Protein AF-A0AAW0GJ00-F1 (afdb_monomer_lite)

Radius of gyration: 22.22 Å; chains: 1; bounding box: 60×53×67 Å

Foldseek 3Di:
DDDDDPVVVVVVVVPDPPDDDPDFDQADFDDKAWDQDPVRDIDIATDGNVQLVQQLVLQQVLADPVDGDAQAAEEEAQAACSFLQVVSSVVNCVVRNHHYDYWPNNDPPPDDVPPPQALVRLCRRVVDPDAAHAEYHGALRHLQRLLVQLLVQLCVVDVVLSVVLLVVLLVCLVVLHFDCPDPSNVVGLLVSLCVRRPSHLPRHAEYEYEDDWHWLVSLSSSCSNNSHFYKYFYDDRNGNHTQFIDRSSPSDRDAQDADDPPDDPVVSCCSRTTDDGHGTTPQKDWDFPPWPPVVVVVPDDTDGDIDIDGD

Sequence (311 aa):
MKFLKWEDIEHQGAQLEQVIPPTPKPQDVFTVTFFSSSDGQLRGNSLTHENITAGVTSTRALLPLSGAISPLDTIVSAHTMSTAFGRAVAYTALFEGTNFATLKSSQFFGASTDASADLADLKSAESYSIPSPTLLFVKPTHLTSLTTSILNEAKRSSFILHSLAWRHKFSAIIDGFLTKQSLWDRLIFDDARAKIMGKGAGTVRGVIVSGGPLESSVLTPARIALSVPLVNAHIHPVVAGPVLASHPLDLQTFPVTPATPGSSATDNFAFAYQAPIGPPSINIEAKLTGVDDTAVENGADPIGALFRTRA

pLDDT: mean 86.67, std 11.05, range [36.25, 96.44]

Secondary structure (DSSP, 8-state):
-----HHHHHHHHHHS----PPPPPTTSEEEEEEEE-TTS-EEEEEEEHHHHHHHHHHHHTTS-GGG---TT-EEEE-S-TTSHHHHHHHHHHHHTT-EEEE-GGG-SSS--TT---SHHHHHGGGGSS-PPP-EEEE-HHHHHHHHHHHHHHHHHH-HHHHHHHHHHHHHHHHTT---S-SHHIIIIIHHHHHHHHGGGTTT--EEEEESS--BHHHHHHHHHHH-S-EEEEEE-TT-SSEEEE--TT-------PPPPTTS-HHHHHHHHHBPP--SBPTTEEEEEES--HHHHHTTPPP--EEEEEE-

Organism: NCBI:txid2478898

Structure (mmCIF, N/CA/C/O backbone):
data_AF-A0AAW0GJ00-F1
#
_entry.id   AF-A0AAW0GJ00-F1
#
loop_
_atom_site.group_PDB
_atom_site.id
_atom_site.type_symbol
_atom_site.label_atom_id
_atom_site.label_alt_id
_atom_site.label_comp_id
_atom_site.label_asym_id
_atom_site.label_entity_id
_atom_site.label_seq_id
_atom_site.pdbx_PDB_ins_code
_atom_site.Cartn_x
_atom_site.Cartn_y
_atom_site.Cartn_z
_atom_site.occupancy
_atom_site.B_iso_or_equiv
_atom_site.auth_seq_id
_atom_site.auth_comp_id
_atom_site.auth_asym_id
_atom_site.auth_atom_id
_atom_site.pdbx_PDB_model_num
ATOM 1 N N . MET A 1 1 ? -36.778 16.464 19.738 1.00 46.16 1 MET A N 1
ATOM 2 C CA . MET A 1 1 ? -35.319 16.276 19.588 1.00 46.16 1 MET A CA 1
ATOM 3 C C . MET A 1 1 ? -34.649 17.230 20.565 1.00 46.16 1 MET A C 1
ATOM 5 O O . MET A 1 1 ? -34.900 18.424 20.469 1.00 46.16 1 MET A O 1
ATOM 9 N N . LYS A 1 2 ? -33.954 16.724 21.589 1.00 64.06 2 LYS A N 1
ATOM 10 C CA . LYS A 1 2 ? -33.350 17.555 22.642 1.00 64.06 2 LYS A CA 1
ATOM 11 C C . LYS A 1 2 ? -31.886 17.771 22.264 1.00 64.06 2 LYS A C 1
ATOM 13 O O . LYS A 1 2 ? -31.143 16.800 22.188 1.00 64.06 2 LYS A O 1
ATOM 18 N N . PHE A 1 3 ? -31.505 19.007 21.959 1.00 70.50 3 PHE A N 1
ATOM 19 C CA . PHE A 1 3 ? -30.110 19.349 21.694 1.00 70.50 3 PHE A CA 1
ATOM 20 C C . PHE A 1 3 ? -29.404 19.523 23.037 1.00 70.50 3 PHE A C 1
ATOM 22 O O . PHE A 1 3 ? -29.809 20.358 23.843 1.00 70.50 3 PHE A O 1
ATOM 29 N N . LEU A 1 4 ? -28.402 18.689 23.292 1.00 85.31 4 LEU A N 1
ATOM 30 C CA . LEU A 1 4 ? -27.535 18.778 24.462 1.00 85.31 4 LEU A CA 1
ATOM 31 C C . LEU A 1 4 ? -26.192 19.332 23.996 1.00 85.31 4 LEU A C 1
ATOM 33 O O . LEU A 1 4 ? -25.688 18.912 22.951 1.00 85.31 4 LEU A O 1
ATOM 37 N N . LYS A 1 5 ? -25.623 20.278 24.744 1.00 87.94 5 LYS A N 1
ATOM 38 C CA . LYS A 1 5 ? -24.248 20.707 24.493 1.00 87.94 5 LYS A CA 1
ATOM 39 C C . LYS A 1 5 ? -23.302 19.615 24.977 1.00 87.94 5 LYS A C 1
ATOM 41 O O . LYS A 1 5 ? -23.539 19.010 26.018 1.00 87.94 5 LYS A O 1
ATOM 46 N N . TRP A 1 6 ? -22.238 19.378 24.217 1.00 87.25 6 TRP A N 1
ATOM 47 C CA . TRP A 1 6 ? -21.245 18.355 24.544 1.00 87.25 6 TRP A CA 1
ATOM 48 C C . TRP A 1 6 ? -20.596 18.597 25.917 1.00 87.25 6 TRP A C 1
ATOM 50 O O . TRP A 1 6 ? -20.472 17.670 26.708 1.00 87.25 6 TRP A O 1
ATOM 60 N N . GLU A 1 7 ? -20.311 19.859 26.240 1.00 91.00 7 GLU A N 1
ATOM 61 C CA . GLU A 1 7 ? -19.759 20.290 27.533 1.00 91.00 7 GLU A CA 1
ATOM 62 C C . GLU A 1 7 ? -20.645 19.881 28.722 1.00 91.00 7 GLU A C 1
ATOM 64 O O . GLU A 1 7 ? -20.143 19.419 29.746 1.00 91.00 7 GLU A O 1
ATOM 69 N N . ASP A 1 8 ? -21.971 19.986 28.577 1.00 87.75 8 ASP A N 1
ATOM 70 C CA . ASP A 1 8 ? -22.915 19.606 29.634 1.00 87.75 8 ASP A CA 1
ATOM 71 C C . ASP A 1 8 ? -22.899 18.087 29.872 1.00 87.75 8 ASP A C 1
ATOM 73 O O . ASP A 1 8 ? -23.068 17.636 31.005 1.00 87.75 8 ASP A O 1
ATOM 77 N N . ILE A 1 9 ? -22.677 17.295 28.815 1.00 86.69 9 ILE A N 1
ATOM 78 C CA . ILE A 1 9 ? -22.564 15.831 28.893 1.00 86.69 9 ILE A CA 1
ATOM 79 C C . ILE A 1 9 ? -21.252 15.440 29.578 1.00 86.69 9 ILE A C 1
ATOM 81 O O . ILE A 1 9 ? -21.269 14.582 30.457 1.00 86.69 9 ILE A O 1
ATOM 85 N N . GLU A 1 10 ? -20.132 16.074 29.220 1.00 88.50 10 GLU A N 1
ATOM 86 C CA . GLU A 1 10 ? -18.833 15.819 29.856 1.00 88.50 10 GLU A CA 1
ATOM 87 C C . GLU A 1 10 ? -18.850 16.191 31.343 1.00 88.50 10 GLU A C 1
ATOM 89 O O . GLU A 1 10 ? -18.417 15.399 32.181 1.00 88.50 10 GLU A O 1
ATOM 94 N N . HIS A 1 11 ? -19.414 17.352 31.690 1.00 87.88 11 HIS A N 1
ATOM 95 C CA . HIS A 1 11 ? -19.522 17.797 33.078 1.00 87.88 11 HIS A CA 1
ATOM 96 C C . HIS A 1 11 ? -20.426 16.876 33.910 1.00 87.88 11 HIS A C 1
ATOM 98 O O . HIS A 1 11 ? -20.094 16.550 35.048 1.00 87.88 11 HIS A O 1
ATOM 104 N N . GLN A 1 12 ? -21.553 16.419 33.353 1.00 85.56 12 GLN A N 1
ATOM 105 C CA . GLN A 1 12 ? -22.409 15.428 34.015 1.00 85.56 12 GLN A CA 1
ATOM 106 C C . GLN A 1 12 ? -21.705 14.074 34.149 1.00 85.56 12 GLN A C 1
ATOM 108 O O . GLN A 1 12 ? -21.760 13.467 35.213 1.00 85.56 12 GLN A O 1
ATOM 113 N N . GLY A 1 13 ? -21.002 13.623 33.109 1.00 83.50 13 GLY A N 1
ATOM 114 C CA . GLY A 1 13 ? -20.240 12.376 33.119 1.00 83.50 13 GLY A CA 1
ATOM 115 C C . GLY A 1 13 ? -19.122 12.362 34.160 1.00 83.50 13 GLY A C 1
ATOM 116 O O . GLY A 1 13 ? -18.918 11.346 34.815 1.00 83.50 13 GLY A O 1
ATOM 117 N N . ALA A 1 14 ? -18.449 13.495 34.373 1.00 83.69 14 ALA A N 1
ATOM 118 C CA . ALA A 1 14 ? -17.401 13.638 35.383 1.00 83.69 14 ALA A CA 1
ATOM 119 C C . ALA A 1 14 ? -17.919 13.542 36.830 1.00 83.69 14 ALA A C 1
ATOM 121 O O . ALA A 1 14 ? -17.148 13.237 37.737 1.00 83.69 14 ALA A O 1
ATOM 122 N N . GLN A 1 15 ? -19.209 13.815 37.052 1.00 85.81 15 GLN A N 1
ATOM 123 C CA . GLN A 1 15 ? -19.854 13.718 38.366 1.00 85.81 15 GLN A CA 1
ATOM 124 C C . GLN A 1 15 ? -20.437 12.329 38.654 1.00 85.81 15 GLN A C 1
ATOM 126 O O . GLN A 1 15 ? -20.790 12.045 39.799 1.00 85.81 15 GLN A O 1
ATOM 131 N N . LEU A 1 16 ? -20.569 11.477 37.636 1.00 84.12 16 LEU A N 1
ATOM 132 C CA . LEU A 1 16 ? -21.044 10.107 37.794 1.00 84.12 16 LEU A CA 1
ATOM 133 C C . LEU A 1 16 ? -19.904 9.199 38.270 1.00 84.12 16 LEU A C 1
ATOM 135 O O . LEU A 1 16 ? -18.735 9.425 37.958 1.00 84.12 16 LEU A O 1
ATOM 139 N N . GLU A 1 17 ? -20.247 8.141 39.008 1.00 81.38 17 GLU A N 1
ATOM 140 C CA . GLU A 1 17 ? -19.283 7.081 39.307 1.00 81.38 17 GLU A CA 1
ATOM 141 C C . GLU A 1 17 ? -18.732 6.501 38.001 1.00 81.38 17 GLU A C 1
ATOM 143 O O . GLU A 1 17 ? -19.484 6.190 37.072 1.00 81.38 17 GLU A O 1
ATOM 148 N N . GLN A 1 18 ? -17.406 6.348 37.932 1.00 76.25 18 GLN A N 1
ATOM 149 C CA . GLN A 1 18 ? -16.759 5.696 36.801 1.00 76.25 18 GLN A CA 1
ATOM 150 C C . GLN A 1 18 ? -17.231 4.245 36.715 1.00 76.25 18 GLN A C 1
ATOM 152 O O . GLN A 1 18 ? -16.762 3.366 37.436 1.00 76.25 18 GLN A O 1
ATOM 157 N N . VAL A 1 19 ? -18.150 3.988 35.789 1.00 78.62 19 VAL A N 1
ATOM 158 C CA . VAL A 1 19 ? -18.512 2.630 35.403 1.00 78.62 19 VAL A C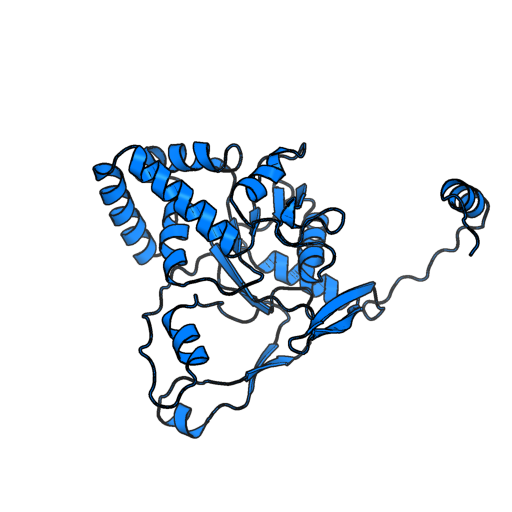A 1
ATOM 159 C C . VAL A 1 19 ? -17.328 2.055 34.638 1.00 78.62 19 VAL A C 1
ATOM 161 O O . VAL A 1 19 ? -17.044 2.483 33.521 1.00 78.62 19 VAL A O 1
ATOM 164 N N . ILE A 1 20 ? -16.625 1.095 35.237 1.00 78.62 20 ILE A N 1
ATOM 165 C CA . ILE A 1 20 ? -15.588 0.334 34.538 1.00 78.62 20 ILE A CA 1
ATOM 166 C C . ILE A 1 20 ? -16.317 -0.578 33.544 1.00 78.62 20 ILE A C 1
ATOM 168 O O . ILE A 1 20 ? -17.034 -1.486 33.980 1.00 78.62 20 ILE A 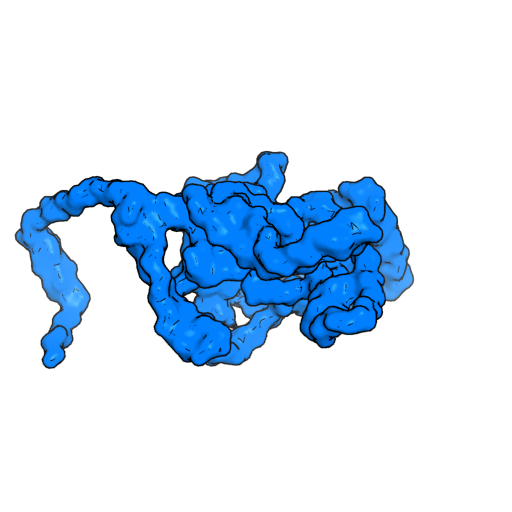O 1
ATOM 172 N N . PRO A 1 21 ? -16.198 -0.349 32.222 1.00 77.56 21 PRO A N 1
ATOM 173 C CA . PRO A 1 21 ? -16.815 -1.242 31.260 1.00 77.56 21 PRO A CA 1
ATOM 174 C C . PRO A 1 21 ? -16.184 -2.636 31.392 1.00 77.56 21 PRO A C 1
ATOM 176 O O . PRO A 1 21 ? -14.989 -2.744 31.691 1.00 77.56 21 PRO A O 1
ATOM 179 N N . PRO A 1 22 ? -16.956 -3.714 31.179 1.00 85.06 22 PRO A N 1
ATOM 180 C CA . PRO A 1 22 ? -16.390 -5.054 31.174 1.00 85.06 22 PRO A CA 1
ATOM 181 C C . PRO A 1 22 ? -15.299 -5.150 30.104 1.00 85.06 22 PRO A C 1
ATOM 183 O O . PRO A 1 22 ? -15.420 -4.561 29.028 1.00 85.06 22 PRO A O 1
ATOM 186 N N . THR A 1 23 ? -14.238 -5.906 30.393 1.00 87.31 23 THR A N 1
ATOM 187 C CA . THR A 1 23 ? -13.179 -6.165 29.414 1.00 87.31 23 THR A CA 1
ATOM 188 C C . THR A 1 23 ? -13.798 -6.776 28.152 1.00 87.31 23 THR A C 1
ATOM 190 O O . THR A 1 23 ? -14.450 -7.820 28.260 1.00 87.31 23 THR A O 1
ATOM 193 N N . PRO A 1 24 ? -13.612 -6.158 26.971 1.00 90.12 24 PRO A N 1
ATOM 194 C CA . PRO A 1 24 ? -14.208 -6.655 25.740 1.00 90.12 24 PRO A CA 1
ATOM 195 C C . PRO A 1 24 ? -13.617 -8.017 25.372 1.00 90.12 24 PRO A C 1
ATOM 197 O O . PRO A 1 24 ? -12.410 -8.246 25.494 1.00 90.12 24 PRO A O 1
ATOM 200 N N . LYS A 1 25 ? -14.468 -8.931 24.907 1.00 94.75 25 LYS A N 1
ATOM 201 C CA . LYS A 1 25 ? -14.050 -10.229 24.371 1.00 94.75 25 LYS A CA 1
ATOM 202 C C . LYS A 1 25 ? -13.658 -10.081 22.896 1.00 94.75 25 LYS A C 1
ATOM 204 O O . LYS A 1 25 ? -14.217 -9.239 22.197 1.00 94.75 25 LYS A O 1
ATOM 209 N N . PRO A 1 26 ? -12.766 -10.940 22.365 1.00 93.44 26 PRO A N 1
ATOM 210 C CA . PRO A 1 26 ? -12.376 -10.893 20.951 1.00 93.44 26 PRO A CA 1
ATOM 211 C C . PRO A 1 26 ? -13.552 -10.967 19.962 1.00 93.44 26 PRO A C 1
ATOM 213 O O . PRO A 1 26 ? -13.499 -10.348 18.902 1.00 93.44 26 PRO A O 1
ATOM 216 N N . GLN A 1 27 ? -14.617 -11.682 20.334 1.00 95.56 27 GLN A N 1
ATOM 217 C CA . GLN A 1 27 ? -15.820 -11.891 19.522 1.00 95.56 27 GLN A CA 1
ATOM 218 C C . GLN A 1 27 ? -16.847 -10.757 19.645 1.00 95.56 27 GLN A C 1
ATOM 220 O O . GLN A 1 27 ? -17.829 -10.740 18.903 1.00 95.56 27 GLN A O 1
ATOM 225 N N . ASP A 1 28 ? -16.643 -9.809 20.563 1.00 94.81 28 ASP A N 1
ATOM 226 C CA . ASP A 1 28 ? -17.549 -8.677 20.700 1.00 94.81 28 ASP A CA 1
ATOM 227 C C . ASP A 1 28 ? -17.413 -7.765 19.477 1.00 94.81 28 ASP A C 1
ATOM 229 O O . ASP A 1 28 ? -16.322 -7.568 18.923 1.00 94.81 28 ASP A O 1
ATOM 233 N N . VAL A 1 29 ? -18.542 -7.214 19.030 1.00 94.94 29 VAL A N 1
ATOM 234 C CA . VAL A 1 29 ? -18.572 -6.285 17.900 1.00 94.94 29 VAL A CA 1
ATOM 235 C C . VAL A 1 29 ? -17.842 -5.008 18.296 1.00 94.94 29 VAL A C 1
ATOM 237 O O . VAL A 1 29 ? -18.275 -4.284 19.188 1.00 94.94 29 VAL A O 1
ATOM 240 N N . PHE A 1 30 ? -16.757 -4.713 17.586 1.00 93.06 30 PHE A N 1
ATOM 241 C CA . PHE A 1 30 ? -15.956 -3.516 17.802 1.00 93.06 30 PHE A CA 1
ATOM 242 C C . PHE A 1 30 ? -16.453 -2.342 16.956 1.00 93.06 30 PHE A C 1
ATOM 244 O O . PHE A 1 30 ? -16.493 -1.200 17.407 1.00 93.06 30 PHE A O 1
ATOM 251 N N . THR A 1 31 ? -16.804 -2.594 15.694 1.00 92.06 31 THR A N 1
ATOM 252 C CA . THR A 1 31 ? -17.157 -1.525 14.754 1.00 92.06 31 THR A CA 1
ATOM 253 C C . THR A 1 31 ? -18.081 -2.021 13.651 1.00 92.06 31 THR A C 1
ATOM 255 O O . THR A 1 31 ? -18.109 -3.207 13.332 1.00 92.06 31 THR A O 1
ATOM 258 N N . VAL A 1 32 ? -18.809 -1.099 13.025 1.00 92.25 32 VAL A N 1
ATOM 259 C CA . VAL A 1 32 ? -19.645 -1.375 11.854 1.00 92.25 32 VAL A CA 1
ATOM 260 C C . VAL A 1 32 ? -19.121 -0.564 10.672 1.00 92.25 32 VAL A C 1
ATOM 262 O O . VAL A 1 32 ? -18.778 0.611 10.809 1.00 92.25 32 VAL A O 1
ATOM 265 N N . THR A 1 33 ? -19.018 -1.191 9.503 1.00 89.44 33 THR A N 1
ATOM 266 C CA . THR A 1 33 ? -18.784 -0.505 8.227 1.00 89.44 33 THR A CA 1
ATOM 267 C C . THR A 1 33 ? -20.034 -0.526 7.378 1.00 89.44 33 THR A C 1
ATOM 269 O O . THR A 1 33 ? -20.762 -1.513 7.365 1.00 89.44 33 THR A O 1
ATOM 272 N N . PHE A 1 34 ? -20.243 0.542 6.615 1.00 89.69 34 PHE A N 1
ATOM 273 C CA . PHE A 1 34 ? -21.269 0.592 5.584 1.00 89.69 34 PHE A CA 1
ATOM 274 C C . PHE A 1 34 ? -20.603 0.680 4.217 1.00 89.69 34 PHE A C 1
ATOM 276 O O . PHE A 1 34 ? -19.627 1.413 4.046 1.00 89.69 34 PHE A O 1
ATOM 283 N N . PHE A 1 35 ? -21.111 -0.078 3.251 1.00 87.00 35 PHE A N 1
ATOM 284 C CA . PHE A 1 35 ? -20.615 -0.063 1.880 1.00 87.00 35 PHE A CA 1
ATOM 285 C C . PHE A 1 35 ? -21.753 -0.290 0.887 1.00 87.00 35 PHE A C 1
ATOM 287 O O . PHE A 1 35 ? -22.735 -0.967 1.193 1.00 87.00 35 PHE A O 1
ATOM 294 N N . SER A 1 36 ? -21.616 0.287 -0.305 1.00 85.81 36 SER A N 1
ATOM 295 C CA . SER A 1 36 ? -22.542 0.030 -1.406 1.00 85.81 36 SER A CA 1
ATOM 296 C C . SER A 1 36 ? -22.183 -1.295 -2.072 1.00 85.81 36 SER A C 1
ATOM 298 O O . SER A 1 36 ? -21.019 -1.531 -2.404 1.00 85.81 36 SER A O 1
ATOM 300 N N . SER A 1 37 ? -23.165 -2.179 -2.223 1.00 81.31 37 SER A N 1
ATOM 301 C CA . SER A 1 37 ? -23.014 -3.419 -2.986 1.00 81.31 37 SER A CA 1
ATOM 302 C C . SER A 1 37 ? -23.161 -3.156 -4.493 1.00 81.31 37 SER A C 1
ATOM 304 O O . SER A 1 37 ? -23.624 -2.089 -4.893 1.00 81.31 37 SER A O 1
ATOM 306 N N . SER A 1 38 ? -22.812 -4.136 -5.334 1.00 77.25 38 SER A N 1
ATOM 307 C CA . SER A 1 38 ? -23.025 -4.086 -6.795 1.00 77.25 38 SER A CA 1
ATOM 308 C C . SER A 1 38 ? -24.473 -3.770 -7.172 1.00 77.25 38 SER A C 1
ATOM 310 O O . SER A 1 38 ? -24.729 -3.142 -8.192 1.00 77.25 38 SER A O 1
ATOM 312 N N . ASP A 1 39 ? -25.406 -4.151 -6.301 1.00 83.31 39 ASP A N 1
ATOM 313 C CA . ASP A 1 39 ? -26.847 -3.976 -6.484 1.00 83.31 39 ASP A CA 1
ATOM 314 C C . ASP A 1 39 ? -27.327 -2.566 -6.073 1.00 83.31 39 ASP A C 1
ATOM 316 O O . ASP A 1 39 ? -28.525 -2.308 -5.998 1.00 83.31 39 ASP A O 1
ATOM 320 N N . GLY A 1 40 ? -26.407 -1.662 -5.708 1.00 82.69 40 GLY A N 1
ATOM 321 C CA . GLY A 1 40 ? -26.699 -0.303 -5.234 1.00 82.69 40 GLY A CA 1
ATOM 322 C C . GLY A 1 40 ? -27.254 -0.223 -3.807 1.00 82.69 40 GLY A C 1
ATOM 323 O O . GLY A 1 40 ? -27.451 0.869 -3.277 1.00 82.69 40 GLY A O 1
ATOM 324 N N . GLN A 1 41 ? -27.493 -1.364 -3.156 1.00 87.88 41 GLN A N 1
ATOM 325 C CA . GLN A 1 41 ? -27.955 -1.410 -1.771 1.00 87.88 41 GLN A CA 1
ATOM 326 C C . GLN A 1 41 ? -26.815 -1.132 -0.787 1.00 87.88 41 GLN A C 1
ATOM 328 O O . GLN A 1 41 ? -25.735 -1.725 -0.879 1.00 87.88 41 GLN A O 1
ATOM 333 N N . LEU A 1 42 ? -27.089 -0.281 0.205 1.00 88.38 42 LEU A N 1
ATOM 334 C CA . LEU A 1 42 ? -26.186 -0.040 1.324 1.00 88.38 42 LEU A CA 1
ATOM 335 C C . LEU A 1 42 ? -26.245 -1.228 2.290 1.00 88.38 42 LEU A C 1
ATOM 337 O O . LEU A 1 42 ? -27.287 -1.505 2.883 1.00 88.38 42 LEU A O 1
ATOM 341 N N . ARG A 1 43 ? -25.123 -1.925 2.462 1.00 89.81 43 ARG A N 1
ATOM 342 C CA . ARG A 1 43 ? -24.989 -3.040 3.405 1.00 89.81 43 ARG A CA 1
ATOM 343 C C . ARG A 1 43 ? -24.103 -2.630 4.574 1.00 89.81 43 ARG A C 1
ATOM 345 O O . ARG A 1 43 ? -23.102 -1.939 4.392 1.00 89.81 43 ARG A O 1
ATOM 352 N N . GLY A 1 44 ? -24.493 -3.057 5.771 1.00 89.56 44 GLY A N 1
ATOM 353 C CA . GLY A 1 44 ? -23.709 -2.917 6.994 1.00 89.56 44 GLY A CA 1
ATOM 354 C C . GLY A 1 44 ? -22.984 -4.220 7.320 1.00 89.56 44 GLY A C 1
ATOM 355 O O . GLY A 1 44 ? -23.570 -5.292 7.196 1.00 89.56 44 GLY A O 1
ATOM 356 N N . ASN A 1 45 ? -21.726 -4.139 7.743 1.00 90.62 45 ASN A N 1
ATOM 357 C CA . ASN A 1 45 ? -20.958 -5.283 8.221 1.00 90.62 45 ASN A CA 1
ATOM 358 C C . ASN A 1 45 ? -20.395 -4.992 9.612 1.00 90.62 45 ASN A C 1
ATOM 360 O O . ASN A 1 45 ? -19.654 -4.027 9.801 1.00 90.62 45 ASN A O 1
ATOM 364 N N . SER A 1 46 ? -20.751 -5.834 10.578 1.00 94.12 46 SER A N 1
ATOM 365 C CA . SER A 1 46 ? -20.198 -5.806 11.929 1.00 94.12 46 SER A CA 1
ATOM 366 C C . SER A 1 46 ? -18.856 -6.532 11.956 1.00 94.12 46 SER A C 1
ATOM 368 O O . SER A 1 46 ? -18.759 -7.689 11.544 1.00 94.12 46 SER A O 1
ATOM 370 N N . LEU A 1 47 ? -17.834 -5.856 12.466 1.00 94.06 47 LEU A N 1
ATOM 371 C CA . LEU A 1 47 ? -16.487 -6.380 12.641 1.00 94.06 47 LEU A CA 1
ATOM 372 C C . LEU A 1 47 ? -16.192 -6.501 14.131 1.00 94.06 47 LEU A C 1
ATOM 374 O O . LEU A 1 47 ? -16.382 -5.548 14.892 1.00 94.06 47 LEU A O 1
ATOM 378 N N . THR A 1 48 ? -15.722 -7.675 14.527 1.00 95.69 48 THR A N 1
ATOM 379 C CA . THR A 1 48 ? -15.318 -7.979 15.899 1.00 95.69 48 THR A CA 1
ATOM 380 C C . THR A 1 48 ? -13.899 -7.478 16.186 1.00 95.69 48 THR A C 1
ATOM 382 O O . THR A 1 48 ? -13.164 -7.086 15.268 1.00 95.69 48 THR A O 1
ATOM 385 N N . HIS A 1 49 ? -13.489 -7.491 17.457 1.00 94.75 49 HIS A N 1
ATOM 386 C CA . HIS A 1 49 ? -12.110 -7.171 17.846 1.00 94.75 49 HIS A CA 1
ATOM 387 C C . HIS A 1 49 ? -11.089 -8.088 17.156 1.00 94.75 49 HIS A C 1
ATOM 389 O O . HIS A 1 49 ? -10.075 -7.605 16.643 1.00 94.75 49 HIS A O 1
ATOM 395 N N . GLU A 1 50 ? -11.362 -9.393 17.087 1.00 94.88 50 GLU A N 1
ATOM 396 C CA . GLU A 1 50 ? -10.513 -10.357 16.373 1.00 94.88 50 GLU A CA 1
ATOM 397 C C . GLU A 1 50 ? -10.407 -10.036 14.872 1.00 94.88 50 GLU A C 1
ATOM 399 O O . GLU A 1 50 ? -9.303 -10.064 14.332 1.00 94.88 50 GLU A O 1
ATOM 404 N N . ASN A 1 51 ? -11.497 -9.633 14.199 1.00 93.75 51 ASN A N 1
ATOM 405 C CA . ASN A 1 51 ? -11.457 -9.321 12.765 1.00 93.75 51 ASN A CA 1
ATOM 406 C C . ASN A 1 51 ? -10.551 -8.121 12.473 1.00 93.75 51 ASN A C 1
ATOM 408 O O . ASN A 1 51 ? -9.765 -8.145 11.526 1.00 93.75 51 ASN A O 1
ATOM 412 N N . ILE A 1 52 ? -10.656 -7.064 13.279 1.00 94.69 52 ILE A N 1
ATOM 413 C CA . ILE A 1 52 ? -9.817 -5.874 13.122 1.00 94.69 52 ILE A CA 1
ATOM 414 C C . ILE A 1 52 ? -8.360 -6.188 13.460 1.00 94.69 52 ILE A C 1
ATOM 416 O O . ILE A 1 52 ? -7.467 -5.771 12.727 1.00 94.69 52 ILE A O 1
ATOM 420 N N . THR A 1 53 ? -8.117 -6.973 14.510 1.00 94.94 53 THR A N 1
ATOM 421 C CA . THR A 1 53 ? -6.763 -7.382 14.907 1.00 94.94 53 THR A CA 1
ATOM 422 C C . THR A 1 53 ? -6.105 -8.237 13.819 1.00 94.94 53 THR A C 1
ATOM 424 O O . THR A 1 53 ? -4.949 -8.004 13.471 1.00 94.94 53 THR A O 1
ATOM 427 N N . ALA A 1 54 ? -6.850 -9.156 13.196 1.00 94.62 54 ALA A N 1
ATOM 428 C CA . ALA A 1 54 ? -6.398 -9.910 12.026 1.00 94.62 54 ALA A CA 1
ATOM 429 C C . ALA A 1 54 ? -6.116 -8.997 10.814 1.00 94.62 54 ALA A C 1
ATOM 431 O O . ALA A 1 54 ? -5.158 -9.212 10.070 1.00 94.62 54 ALA A O 1
ATOM 432 N N . GLY A 1 55 ? -6.905 -7.934 10.627 1.00 94.62 55 GLY A N 1
ATOM 433 C CA . GLY A 1 55 ? -6.643 -6.892 9.627 1.00 94.62 55 GLY A CA 1
ATOM 434 C C . GLY A 1 55 ? -5.335 -6.130 9.872 1.00 94.62 55 GLY A C 1
ATOM 435 O O . GLY A 1 55 ? -4.582 -5.853 8.938 1.00 94.62 55 GLY A O 1
ATOM 436 N N . VAL A 1 56 ? -5.033 -5.828 11.135 1.00 95.06 56 VAL A N 1
ATOM 437 C CA . VAL A 1 56 ? -3.794 -5.150 11.540 1.00 95.06 56 VAL A CA 1
ATOM 438 C C . VAL A 1 56 ? -2.572 -6.028 11.281 1.00 95.06 56 VAL A C 1
ATOM 440 O O . VAL A 1 56 ? -1.589 -5.558 10.702 1.00 95.06 56 VAL A O 1
ATOM 443 N N . THR A 1 57 ? -2.634 -7.306 11.666 1.00 94.25 57 THR A N 1
ATOM 444 C CA . THR A 1 57 ? -1.524 -8.245 11.458 1.00 94.25 57 THR A CA 1
ATOM 445 C C . THR A 1 57 ? -1.291 -8.521 9.975 1.00 94.25 57 THR A C 1
ATOM 447 O O . THR A 1 57 ? -0.144 -8.499 9.532 1.00 94.25 57 THR A O 1
ATOM 450 N N . SER A 1 58 ? -2.353 -8.699 9.183 1.00 93.94 58 SER A N 1
ATOM 451 C CA . SER A 1 58 ? -2.244 -8.889 7.725 1.00 93.94 58 SER A CA 1
ATOM 452 C C . SER A 1 58 ? -1.677 -7.668 7.006 1.00 93.94 58 SER A C 1
ATOM 454 O O . SER A 1 58 ? -0.814 -7.814 6.145 1.00 93.94 58 SER A O 1
ATOM 456 N N . THR A 1 59 ? -2.072 -6.458 7.407 1.00 94.12 59 THR A N 1
ATOM 457 C CA . THR A 1 59 ? -1.503 -5.217 6.859 1.00 94.12 59 THR A CA 1
ATOM 458 C C . THR A 1 59 ? -0.017 -5.076 7.201 1.00 94.12 59 THR A C 1
ATOM 460 O O . THR A 1 59 ? 0.780 -4.695 6.345 1.00 94.12 59 THR A O 1
ATOM 463 N N . ARG A 1 60 ? 0.383 -5.442 8.425 1.00 93.12 60 ARG A N 1
ATOM 464 C CA . ARG A 1 60 ? 1.792 -5.476 8.847 1.00 93.12 60 ARG A CA 1
ATOM 465 C C . ARG A 1 60 ? 2.627 -6.441 7.996 1.00 93.12 60 ARG A C 1
ATOM 467 O O . ARG A 1 60 ? 3.771 -6.136 7.671 1.00 93.12 60 ARG A O 1
ATOM 474 N N . ALA A 1 61 ? 2.051 -7.580 7.617 1.00 92.50 61 ALA A N 1
ATOM 475 C CA . ALA A 1 61 ? 2.719 -8.621 6.836 1.00 92.50 61 ALA A CA 1
ATOM 476 C C . ALA A 1 61 ? 2.903 -8.283 5.342 1.00 92.50 61 ALA A C 1
ATOM 478 O O . ALA A 1 61 ? 3.531 -9.056 4.624 1.00 92.50 61 ALA A O 1
ATOM 479 N N . LEU A 1 62 ? 2.387 -7.144 4.860 1.00 92.75 62 LEU A N 1
ATOM 480 C CA . LEU A 1 62 ? 2.566 -6.713 3.466 1.00 92.75 62 LEU A CA 1
ATOM 481 C C . LEU A 1 62 ? 4.014 -6.328 3.129 1.00 92.75 62 LEU A C 1
ATOM 483 O O . LEU A 1 62 ? 4.395 -6.325 1.960 1.00 92.75 62 LEU A O 1
ATOM 487 N N . LEU A 1 63 ? 4.821 -5.984 4.133 1.00 88.69 63 LEU A N 1
ATOM 488 C CA . LEU A 1 63 ? 6.233 -5.649 3.962 1.00 88.69 63 LEU A CA 1
ATOM 489 C C . LEU A 1 63 ? 7.126 -6.818 4.392 1.00 88.69 63 LEU A C 1
ATOM 491 O O . LEU A 1 63 ? 6.766 -7.571 5.299 1.00 88.69 63 LEU A O 1
ATOM 495 N N . PRO A 1 64 ? 8.307 -6.981 3.766 1.00 83.44 64 PRO A N 1
ATOM 496 C CA . PRO A 1 64 ? 9.198 -8.081 4.103 1.00 83.44 64 PRO A CA 1
ATOM 497 C C . PRO A 1 64 ? 9.770 -7.883 5.510 1.00 83.44 64 PRO A C 1
ATOM 499 O O . PRO A 1 64 ? 9.976 -6.753 5.945 1.00 83.44 64 PRO A O 1
ATOM 502 N N . LEU A 1 65 ? 10.121 -8.973 6.199 1.00 78.75 65 LEU A N 1
ATOM 503 C CA . LEU A 1 65 ? 10.691 -8.912 7.555 1.00 78.75 65 LEU A CA 1
ATOM 504 C C . LEU A 1 65 ? 11.972 -8.062 7.633 1.00 78.75 65 LEU A C 1
ATOM 506 O O . LEU A 1 65 ? 12.194 -7.369 8.621 1.00 78.75 65 LEU A O 1
ATOM 510 N N . SER A 1 66 ? 12.788 -8.065 6.574 1.00 80.81 66 SER A N 1
ATOM 511 C CA . SER A 1 66 ? 13.994 -7.229 6.460 1.00 80.81 66 SER A CA 1
ATOM 512 C C . SER A 1 66 ? 13.698 -5.726 6.375 1.00 80.81 66 SER A C 1
ATOM 514 O O . SER A 1 66 ? 14.575 -4.907 6.637 1.00 80.81 66 SER A O 1
ATOM 516 N N . GLY A 1 67 ? 12.468 -5.362 6.014 1.00 83.06 67 GLY A N 1
ATOM 517 C CA . GLY A 1 67 ? 11.970 -3.996 5.890 1.00 83.06 67 GLY A CA 1
ATOM 518 C C . GLY A 1 67 ? 10.658 -3.799 6.641 1.00 83.06 67 GLY A C 1
ATOM 519 O O . GLY A 1 67 ? 9.795 -3.075 6.149 1.00 83.06 67 GLY A O 1
ATOM 520 N N . ALA A 1 68 ? 10.502 -4.455 7.797 1.00 89.81 68 ALA A N 1
ATOM 521 C CA . ALA A 1 68 ? 9.291 -4.375 8.604 1.00 89.81 68 ALA A CA 1
ATOM 522 C C . ALA A 1 68 ? 8.976 -2.926 9.005 1.00 89.81 68 ALA A C 1
ATOM 524 O O . ALA A 1 68 ? 9.879 -2.084 9.109 1.00 89.81 68 ALA A O 1
ATOM 525 N N . ILE A 1 69 ? 7.689 -2.654 9.227 1.00 93.38 69 ILE A N 1
ATOM 526 C CA . ILE A 1 69 ? 7.212 -1.369 9.746 1.00 93.38 69 ILE A CA 1
ATOM 527 C C . ILE A 1 69 ? 7.888 -1.109 11.096 1.00 93.38 69 ILE A C 1
ATOM 529 O O . ILE A 1 69 ? 8.018 -2.023 11.908 1.00 93.38 69 ILE A O 1
ATOM 533 N N . SER A 1 70 ? 8.355 0.117 11.314 1.00 92.94 70 SER A N 1
ATOM 534 C CA . SER A 1 70 ? 8.993 0.527 12.564 1.00 92.94 70 SER A CA 1
ATOM 535 C C . SER A 1 70 ? 8.483 1.893 13.026 1.00 92.94 70 SER A C 1
ATOM 537 O O . SER A 1 70 ? 8.008 2.670 12.198 1.00 92.94 70 SER A O 1
ATOM 539 N N . PRO A 1 71 ? 8.658 2.254 14.311 1.00 94.56 71 PRO A N 1
ATOM 540 C CA . PRO A 1 71 ? 8.262 3.565 14.836 1.00 94.56 71 PRO A CA 1
ATOM 541 C C . PRO A 1 71 ? 8.875 4.773 14.104 1.00 94.56 71 PRO A C 1
ATOM 543 O O . PRO A 1 71 ? 8.382 5.892 14.218 1.00 94.56 71 PRO A O 1
ATOM 546 N N . LEU A 1 72 ? 9.963 4.569 13.350 1.00 93.88 72 LEU A N 1
ATOM 547 C CA . LEU A 1 72 ? 10.605 5.615 12.545 1.00 93.88 72 LEU A CA 1
ATOM 548 C C . LEU A 1 72 ? 9.861 5.898 11.231 1.00 93.88 72 LEU A C 1
ATOM 550 O O . LEU A 1 72 ? 10.182 6.863 10.537 1.00 93.88 72 LEU A O 1
ATOM 554 N N . ASP A 1 73 ? 8.895 5.057 10.866 1.00 95.94 73 ASP A N 1
ATOM 555 C CA . ASP A 1 73 ? 8.122 5.228 9.650 1.00 95.94 73 ASP A CA 1
ATOM 556 C C . ASP A 1 73 ? 7.058 6.319 9.769 1.00 95.94 73 ASP A C 1
ATOM 558 O O . ASP A 1 73 ? 6.547 6.665 10.839 1.00 95.94 73 ASP A O 1
ATOM 562 N N . THR A 1 74 ? 6.695 6.836 8.599 1.00 96.19 74 THR A N 1
ATOM 563 C CA . THR A 1 74 ? 5.508 7.660 8.406 1.00 96.19 74 THR A CA 1
ATOM 564 C C . THR A 1 74 ? 4.646 7.027 7.325 1.00 96.19 74 THR A C 1
ATOM 566 O O . THR A 1 74 ? 5.036 6.975 6.154 1.00 96.19 74 THR A O 1
ATOM 569 N N . ILE A 1 75 ? 3.476 6.542 7.730 1.00 96.38 75 ILE A N 1
ATOM 570 C CA . ILE A 1 75 ? 2.476 5.921 6.870 1.00 96.38 75 ILE A CA 1
ATOM 571 C C . ILE A 1 75 ? 1.526 7.002 6.359 1.00 96.38 75 ILE A C 1
ATOM 573 O O . ILE A 1 75 ? 0.856 7.683 7.137 1.00 96.38 75 ILE A O 1
ATOM 577 N N . VAL A 1 76 ? 1.429 7.126 5.038 1.00 95.56 76 VAL A N 1
ATOM 578 C CA . VAL A 1 76 ? 0.458 8.005 4.378 1.00 95.56 76 VAL A CA 1
ATOM 579 C C . VAL A 1 76 ? -0.559 7.158 3.628 1.00 95.56 76 VAL A C 1
ATOM 581 O O . VAL A 1 76 ? -0.185 6.348 2.781 1.00 95.56 76 VAL A O 1
ATOM 584 N N . SER A 1 77 ? -1.845 7.347 3.930 1.00 94.88 77 SER A N 1
ATOM 585 C CA . SER A 1 77 ? -2.932 6.526 3.390 1.00 94.88 77 SER A CA 1
ATOM 586 C C . SER A 1 77 ? -3.971 7.327 2.605 1.00 94.88 77 SER A C 1
ATOM 588 O O . SER A 1 77 ? -4.526 8.315 3.082 1.00 94.88 77 SER A O 1
ATOM 590 N N . ALA A 1 78 ? -4.291 6.846 1.405 1.00 93.31 78 ALA A N 1
ATOM 591 C CA . ALA A 1 78 ? -5.402 7.295 0.567 1.00 93.31 78 ALA A CA 1
ATOM 592 C C . ALA A 1 78 ? -6.742 6.618 0.923 1.00 93.31 78 ALA A C 1
ATOM 594 O O . ALA A 1 78 ? -7.751 6.837 0.246 1.00 93.31 78 ALA A O 1
ATOM 595 N N . HIS A 1 79 ? -6.760 5.745 1.935 1.00 92.00 79 HIS A N 1
ATOM 596 C CA . HIS A 1 79 ? -7.942 4.981 2.327 1.00 92.00 79 HIS A CA 1
ATOM 597 C C . HIS A 1 79 ? -8.656 5.638 3.503 1.00 92.00 79 HIS A C 1
ATOM 599 O O . HIS A 1 79 ? -8.071 5.862 4.560 1.00 92.00 79 HIS A O 1
ATOM 605 N N . THR A 1 80 ? -9.952 5.893 3.336 1.00 90.56 80 THR A N 1
ATOM 606 C CA . THR A 1 80 ? -10.783 6.496 4.379 1.00 90.56 80 THR A CA 1
ATOM 607 C C . THR A 1 80 ? -10.948 5.556 5.568 1.00 90.56 80 THR A C 1
ATOM 609 O O . THR A 1 80 ? -11.293 4.382 5.405 1.00 90.56 80 THR A O 1
ATOM 612 N N . MET A 1 81 ? -10.816 6.098 6.781 1.00 90.12 81 MET A N 1
ATOM 613 C CA . MET A 1 81 ? -11.040 5.375 8.043 1.00 90.12 81 MET A CA 1
ATOM 614 C C . MET A 1 81 ? -12.511 4.973 8.281 1.00 90.12 81 MET A C 1
ATOM 616 O O . MET A 1 81 ? -12.825 4.289 9.251 1.00 90.12 81 MET A O 1
ATOM 620 N N . SER A 1 82 ? -13.436 5.347 7.395 1.00 88.50 82 SER A N 1
ATOM 621 C CA . SER A 1 82 ? -14.805 4.815 7.373 1.00 88.50 82 SER A CA 1
ATOM 622 C C . SER A 1 82 ? -14.847 3.371 6.861 1.00 88.50 82 SER A C 1
ATOM 624 O O . SER A 1 82 ? -15.728 2.603 7.251 1.00 88.50 82 SER A O 1
ATOM 626 N N . THR A 1 83 ? -13.863 2.973 6.053 1.00 90.25 83 THR A N 1
ATOM 627 C CA . THR A 1 83 ? -13.721 1.612 5.525 1.00 90.25 83 THR A CA 1
ATOM 628 C C . THR A 1 83 ? -12.973 0.707 6.503 1.00 90.25 83 THR A C 1
ATOM 630 O O . THR A 1 83 ? -12.170 1.175 7.311 1.00 90.25 83 THR A O 1
ATOM 633 N N . ALA A 1 84 ? -13.211 -0.604 6.413 1.00 92.31 84 ALA A N 1
ATOM 634 C CA . ALA A 1 84 ? -12.555 -1.591 7.270 1.00 92.31 84 ALA A CA 1
ATOM 635 C C . ALA A 1 84 ? -11.031 -1.581 7.061 1.00 92.31 84 ALA A C 1
ATOM 637 O O . ALA A 1 84 ? -10.273 -1.501 8.024 1.00 92.31 84 ALA A O 1
ATOM 638 N N . PHE A 1 85 ? -10.606 -1.551 5.795 1.00 93.38 85 PHE A N 1
ATOM 639 C CA . PHE A 1 85 ? -9.198 -1.500 5.412 1.00 93.38 85 PHE A CA 1
ATOM 640 C C . PHE A 1 85 ? -8.505 -0.201 5.828 1.00 93.38 85 PHE A C 1
ATOM 642 O O . PHE A 1 85 ? -7.421 -0.243 6.400 1.00 93.38 85 PHE A O 1
ATOM 649 N N . GLY A 1 86 ? -9.142 0.960 5.634 1.00 93.62 86 GLY A N 1
ATOM 650 C CA . GLY A 1 86 ? -8.572 2.232 6.090 1.00 93.62 86 GLY A CA 1
ATOM 651 C C . GLY A 1 86 ? -8.332 2.264 7.603 1.00 93.62 86 GLY A C 1
ATOM 652 O O . GLY A 1 86 ? -7.324 2.809 8.050 1.00 93.62 86 GLY A O 1
ATOM 653 N N . ARG A 1 87 ? -9.205 1.621 8.394 1.00 93.75 87 ARG A N 1
ATOM 654 C CA . ARG A 1 87 ? -8.974 1.435 9.835 1.00 93.75 87 ARG A CA 1
ATOM 655 C C . ARG A 1 87 ? -7.863 0.450 10.135 1.00 93.75 87 ARG A C 1
ATOM 657 O O . ARG A 1 87 ? -7.056 0.747 11.003 1.00 93.75 87 ARG A O 1
ATOM 664 N N . ALA A 1 88 ? -7.794 -0.678 9.430 1.00 95.06 88 ALA A N 1
ATOM 665 C CA . ALA A 1 88 ? -6.705 -1.632 9.612 1.00 95.06 88 ALA A CA 1
ATOM 666 C C . ALA A 1 88 ? -5.339 -0.960 9.401 1.00 95.06 88 ALA A C 1
ATOM 668 O O . ALA A 1 88 ? -4.484 -1.083 10.265 1.00 95.06 88 ALA A O 1
ATOM 669 N N . VAL A 1 89 ? -5.176 -0.147 8.349 1.00 95.88 89 VAL A N 1
ATOM 670 C CA . VAL A 1 89 ? -3.940 0.625 8.110 1.00 95.88 89 VAL A CA 1
ATOM 671 C C . VAL A 1 89 ? -3.650 1.608 9.251 1.00 95.88 89 VAL A C 1
ATOM 673 O O . VAL A 1 89 ? -2.527 1.649 9.752 1.00 95.88 89 VAL A O 1
ATOM 676 N N . ALA A 1 90 ? -4.649 2.375 9.699 1.00 95.81 90 ALA A N 1
ATOM 677 C CA . ALA A 1 90 ? -4.478 3.326 10.801 1.00 95.81 90 ALA A CA 1
ATOM 678 C C . ALA A 1 90 ? -4.125 2.630 12.130 1.00 95.81 90 ALA A C 1
ATOM 680 O O . ALA A 1 90 ? -3.287 3.107 12.891 1.00 95.81 90 ALA A O 1
ATOM 681 N N . TYR A 1 91 ? -4.734 1.479 12.408 1.00 96.25 91 TYR A N 1
ATOM 682 C CA . TYR A 1 91 ? -4.457 0.701 13.612 1.00 96.25 91 TYR A CA 1
ATOM 683 C C . TYR A 1 91 ? -3.134 -0.057 13.532 1.00 96.25 91 TYR A C 1
ATOM 685 O O . TYR A 1 91 ? -2.484 -0.206 14.560 1.00 96.25 91 TYR A O 1
ATOM 693 N N . THR A 1 92 ? -2.677 -0.462 12.345 1.00 96.31 92 THR A N 1
ATOM 694 C CA . THR A 1 92 ? -1.298 -0.929 12.148 1.00 96.31 92 THR A CA 1
ATOM 695 C C . THR A 1 92 ? -0.309 0.182 12.461 1.00 96.31 92 THR A C 1
ATOM 697 O O . THR A 1 92 ? 0.662 -0.059 13.171 1.00 96.31 92 THR A O 1
ATOM 700 N N . ALA A 1 93 ? -0.582 1.407 12.005 1.00 95.81 93 ALA A N 1
ATOM 701 C CA . ALA A 1 93 ? 0.265 2.552 12.309 1.00 95.81 93 ALA A CA 1
ATOM 702 C C . ALA A 1 93 ? 0.355 2.816 13.822 1.00 95.81 93 ALA A C 1
ATOM 704 O O . ALA A 1 93 ? 1.447 3.058 14.332 1.00 95.81 93 ALA A O 1
ATOM 705 N N . LEU A 1 94 ? -0.777 2.707 14.528 1.00 95.81 94 LEU A N 1
ATOM 706 C CA . LEU A 1 94 ? -0.853 2.830 15.985 1.00 95.81 94 LEU A CA 1
ATOM 707 C C . LEU A 1 94 ? -0.121 1.689 16.706 1.00 95.81 94 LEU A C 1
ATOM 709 O O . LEU A 1 94 ? 0.628 1.944 17.643 1.00 95.81 94 LEU A O 1
ATOM 713 N N . PHE A 1 95 ? -0.326 0.445 16.269 1.00 95.25 95 PHE A N 1
ATOM 714 C CA . PHE A 1 95 ? 0.279 -0.746 16.868 1.00 95.25 95 PHE A CA 1
ATOM 715 C C . PHE A 1 95 ? 1.810 -0.725 16.779 1.00 95.25 95 PHE A C 1
ATOM 717 O O . PHE A 1 95 ? 2.488 -1.103 17.728 1.00 95.25 95 PHE A O 1
ATOM 724 N N . GLU A 1 96 ? 2.347 -0.242 15.660 1.00 95.06 96 GLU A N 1
ATOM 725 C CA . GLU A 1 96 ? 3.791 -0.128 15.421 1.00 95.06 96 GLU A CA 1
ATOM 726 C C . GLU A 1 96 ? 4.399 1.182 15.949 1.00 95.06 96 GLU A C 1
ATOM 728 O O . GLU A 1 96 ? 5.608 1.383 15.853 1.00 95.06 96 GLU A O 1
ATOM 733 N N . GLY A 1 97 ? 3.585 2.098 16.485 1.00 94.94 97 GLY A N 1
ATOM 734 C CA . GLY A 1 97 ? 4.051 3.397 16.979 1.00 94.94 97 GLY A CA 1
ATOM 735 C C . GLY A 1 97 ? 4.588 4.324 15.883 1.00 94.94 97 GLY A C 1
ATOM 736 O O . GLY A 1 97 ? 5.484 5.124 16.142 1.00 94.94 97 GLY A O 1
ATOM 737 N N . THR A 1 98 ? 4.078 4.201 14.658 1.00 95.31 98 THR A N 1
ATOM 738 C CA . THR A 1 98 ? 4.492 5.025 13.510 1.00 95.31 98 THR A CA 1
ATOM 739 C C . THR A 1 98 ? 3.732 6.347 13.449 1.00 95.31 98 THR A C 1
ATOM 741 O O . THR A 1 98 ? 2.662 6.505 14.039 1.00 95.31 98 THR A O 1
ATOM 744 N N . ASN A 1 99 ? 4.236 7.287 12.651 1.00 95.25 99 ASN A N 1
ATOM 745 C CA . ASN A 1 99 ? 3.468 8.474 12.288 1.00 95.25 99 ASN A CA 1
ATOM 746 C C . ASN A 1 99 ? 2.418 8.100 11.231 1.00 95.25 99 ASN A C 1
ATOM 748 O O . ASN A 1 99 ? 2.715 7.353 10.299 1.00 95.25 99 ASN A O 1
ATOM 752 N N . PHE A 1 100 ? 1.208 8.649 11.329 1.00 94.81 100 PHE A N 1
ATOM 753 C CA . PHE A 1 100 ? 0.118 8.354 10.398 1.00 94.81 100 PHE A CA 1
ATOM 754 C C . PHE A 1 100 ? -0.533 9.630 9.876 1.00 94.81 100 PHE A C 1
ATOM 756 O O . PHE A 1 100 ? -0.837 10.539 10.648 1.00 94.81 100 PHE A O 1
ATOM 763 N N . ALA A 1 101 ? -0.799 9.671 8.573 1.00 93.38 101 ALA A N 1
ATOM 764 C CA . ALA A 1 101 ? -1.607 10.713 7.963 1.00 93.38 101 ALA A CA 1
ATOM 765 C C . ALA A 1 101 ? -2.471 10.174 6.826 1.00 93.38 101 ALA A C 1
ATOM 767 O O . ALA A 1 101 ? -2.125 9.222 6.126 1.00 93.38 101 ALA A O 1
ATOM 768 N N . THR A 1 102 ? -3.601 10.836 6.617 1.00 91.38 102 THR A N 1
ATOM 769 C CA . THR A 1 102 ? -4.542 10.530 5.544 1.00 91.38 102 THR A CA 1
ATOM 770 C C . THR A 1 102 ? -4.517 11.615 4.474 1.00 91.38 102 THR A C 1
ATOM 772 O O . THR A 1 102 ? -4.307 12.784 4.790 1.00 91.38 102 THR A O 1
ATOM 775 N N . LEU A 1 103 ? -4.771 11.257 3.217 1.00 90.38 103 LEU A N 1
ATOM 776 C CA . LEU A 1 103 ? -4.863 12.233 2.124 1.00 90.38 103 LEU A CA 1
ATOM 777 C C . LEU A 1 103 ? -6.198 12.990 2.138 1.00 90.38 103 LEU A C 1
ATOM 779 O O . LEU A 1 103 ? -7.191 12.503 2.686 1.00 90.38 103 LEU A O 1
ATOM 783 N N . LYS A 1 104 ? -6.261 14.156 1.487 1.00 85.44 104 LYS A N 1
ATOM 784 C CA . LYS A 1 104 ? -7.506 14.937 1.375 1.00 85.44 104 LYS A CA 1
ATOM 785 C C . LYS A 1 104 ? -8.623 14.168 0.667 1.00 85.44 104 LYS A C 1
ATOM 787 O O . LYS A 1 104 ? -9.759 14.238 1.121 1.00 85.44 104 LYS A O 1
ATOM 792 N N . SER A 1 105 ? -8.313 13.368 -0.356 1.00 80.31 105 SER A N 1
ATOM 793 C CA . SER A 1 105 ? -9.296 12.516 -1.052 1.00 80.31 105 SER A CA 1
ATOM 794 C C . SER A 1 105 ? -9.961 11.473 -0.154 1.00 80.31 105 SER A C 1
ATOM 796 O O . SER A 1 105 ? -11.010 10.930 -0.495 1.00 80.31 105 SER A O 1
ATOM 798 N N . SER A 1 106 ? -9.353 11.172 0.995 1.00 80.12 106 SER A N 1
ATOM 799 C CA . SER A 1 106 ? -9.898 10.223 1.957 1.00 80.12 106 SER A CA 1
ATOM 800 C C . SER A 1 106 ? -10.830 10.878 2.980 1.00 80.12 106 SER A C 1
ATOM 802 O O . SER A 1 106 ? -11.445 10.160 3.768 1.00 80.12 106 SER A O 1
ATOM 804 N N . GLN A 1 107 ? -10.963 12.209 2.985 1.00 75.31 107 GLN A N 1
ATOM 805 C CA . GLN A 1 107 ? -11.842 12.915 3.912 1.00 75.31 107 GLN A CA 1
ATOM 806 C C . GLN A 1 107 ? -13.306 12.568 3.632 1.00 75.31 107 GLN A C 1
ATOM 808 O O . GLN A 1 107 ? -13.782 12.637 2.506 1.00 75.31 107 GLN A O 1
ATOM 813 N N . PHE A 1 108 ? -14.028 12.184 4.683 1.00 63.41 108 PHE A N 1
ATOM 814 C CA . PHE A 1 108 ? -15.448 11.838 4.587 1.00 63.41 108 PHE A CA 1
ATOM 815 C C . PHE A 1 108 ? -16.359 13.077 4.629 1.00 63.41 108 PHE A C 1
ATOM 817 O O . PHE A 1 108 ? -17.445 13.072 4.060 1.00 63.41 108 PHE A O 1
ATOM 824 N N . PHE A 1 109 ? -15.918 14.148 5.295 1.00 51.72 109 PHE A N 1
ATOM 825 C CA . PHE A 1 109 ? -16.682 15.383 5.464 1.00 51.72 109 PHE A CA 1
ATOM 826 C C . PHE A 1 109 ? -16.136 16.481 4.551 1.00 51.72 109 PHE A C 1
ATOM 828 O O . PHE A 1 109 ? -14.950 16.794 4.607 1.00 51.72 109 PHE A O 1
ATOM 835 N N . GLY A 1 110 ? -17.002 17.071 3.722 1.00 48.50 110 GLY A N 1
ATOM 836 C CA . GLY A 1 110 ? -16.654 18.196 2.844 1.00 48.50 110 GLY A CA 1
ATOM 837 C C . GLY A 1 110 ? -15.919 17.825 1.551 1.00 48.50 110 GLY A C 1
ATOM 838 O O . GLY A 1 110 ? -15.609 18.716 0.764 1.00 48.50 110 GLY A O 1
ATOM 839 N N . ALA A 1 111 ? -15.663 16.539 1.301 1.00 50.38 111 ALA A N 1
ATOM 840 C CA . ALA A 1 111 ? -15.100 16.086 0.037 1.00 50.38 111 ALA A CA 1
ATOM 841 C C . ALA A 1 111 ? -16.177 16.080 -1.057 1.00 50.38 111 ALA A C 1
ATOM 843 O O . ALA A 1 111 ? -17.229 15.455 -0.910 1.00 50.38 111 ALA A O 1
ATOM 844 N N . SER A 1 112 ? -15.900 16.749 -2.176 1.00 43.03 112 SER A N 1
ATOM 845 C CA . SER A 1 112 ? -16.563 16.430 -3.434 1.00 43.03 112 SER A CA 1
ATOM 846 C C . SER A 1 112 ? -16.226 14.978 -3.780 1.00 43.03 112 SER A C 1
ATOM 848 O O . SER A 1 112 ? -15.065 14.575 -3.749 1.00 43.03 112 SER A O 1
ATOM 850 N N . THR A 1 113 ? -17.234 14.181 -4.122 1.00 47.41 113 THR A N 1
ATOM 851 C CA . THR A 1 113 ? -17.099 12.784 -4.578 1.00 47.41 113 THR A CA 1
ATOM 852 C C . THR A 1 113 ? -16.192 12.610 -5.810 1.00 47.41 113 THR A C 1
ATOM 854 O O . THR A 1 113 ? -15.843 11.482 -6.139 1.00 47.41 113 THR A O 1
ATOM 857 N N . ASP A 1 114 ? -15.758 13.718 -6.420 1.00 45.78 114 ASP A N 1
ATOM 858 C CA . ASP A 1 114 ? -14.806 13.832 -7.533 1.00 45.78 114 ASP A CA 1
ATOM 859 C C . ASP A 1 114 ? -13.407 14.310 -7.096 1.00 45.78 114 ASP A C 1
ATOM 861 O O . ASP A 1 114 ? -12.713 14.983 -7.859 1.00 45.78 114 ASP A O 1
ATOM 865 N N . ALA A 1 115 ? -12.969 14.038 -5.861 1.00 53.59 115 ALA A N 1
ATOM 866 C CA . ALA A 1 115 ? -11.583 14.306 -5.475 1.00 53.59 115 ALA A CA 1
ATOM 867 C C . ALA A 1 115 ? -10.653 13.454 -6.351 1.00 53.59 115 ALA A C 1
ATOM 869 O O . ALA A 1 115 ? -10.459 12.260 -6.102 1.00 53.59 115 ALA A O 1
ATOM 870 N N . SER A 1 116 ? -10.135 14.069 -7.415 1.00 59.56 116 SER A N 1
ATOM 871 C CA . SER A 1 116 ? -9.273 13.423 -8.387 1.00 59.56 116 SER A CA 1
ATOM 872 C C . SER A 1 116 ? -8.085 12.812 -7.650 1.00 59.56 116 SER A C 1
ATOM 874 O O . SER A 1 116 ? -7.342 13.482 -6.927 1.00 59.56 116 SER A O 1
ATOM 876 N N . ALA A 1 117 ? -7.983 11.488 -7.738 1.00 65.31 117 ALA A N 1
ATOM 877 C CA . ALA A 1 117 ? -6.959 10.715 -7.062 1.00 65.31 117 ALA A CA 1
ATOM 878 C C . ALA A 1 117 ? -5.633 10.870 -7.824 1.00 65.31 117 ALA A C 1
ATOM 880 O O . ALA A 1 117 ? -5.158 9.948 -8.497 1.00 65.31 117 ALA A O 1
ATOM 881 N N . ASP A 1 118 ? -5.068 12.071 -7.689 1.00 76.94 118 ASP A N 1
ATOM 882 C CA . ASP A 1 118 ? -3.983 12.633 -8.480 1.00 76.94 118 ASP A CA 1
ATOM 883 C C . ASP A 1 118 ? -2.764 12.992 -7.620 1.00 76.94 118 ASP A C 1
ATOM 885 O O . ASP A 1 118 ? -2.735 12.878 -6.395 1.00 76.94 118 ASP A O 1
ATOM 889 N N . LEU A 1 119 ? -1.720 13.497 -8.273 1.00 81.88 119 LEU A N 1
ATOM 890 C CA . LEU A 1 119 ? -0.486 13.933 -7.621 1.00 81.88 119 LEU A CA 1
ATOM 891 C C . LEU A 1 119 ? -0.702 15.071 -6.609 1.00 81.88 119 LEU A C 1
ATOM 893 O O . LEU A 1 119 ? -0.005 15.143 -5.597 1.00 81.88 119 LEU A O 1
ATOM 897 N N . ALA A 1 120 ? -1.678 15.948 -6.857 1.00 84.62 120 ALA A N 1
ATOM 898 C CA . ALA A 1 120 ? -2.052 17.001 -5.915 1.00 84.62 120 ALA A CA 1
ATOM 899 C C . ALA A 1 120 ? -2.575 16.423 -4.591 1.00 84.62 120 ALA A C 1
ATOM 901 O O . ALA A 1 120 ? -2.288 16.969 -3.525 1.00 84.62 120 ALA A O 1
ATOM 902 N N . ASP A 1 121 ? -3.281 15.291 -4.653 1.00 85.56 121 ASP A N 1
ATOM 903 C CA . ASP A 1 121 ? -3.769 14.609 -3.463 1.00 85.56 121 ASP A CA 1
ATOM 904 C C . ASP A 1 121 ? -2.621 13.977 -2.673 1.00 85.56 121 ASP A C 1
ATOM 906 O O . ASP A 1 121 ? -2.547 14.166 -1.463 1.00 85.56 121 ASP A O 1
ATOM 910 N N . LEU A 1 122 ? -1.643 13.348 -3.333 1.00 84.69 122 LEU A N 1
ATOM 911 C CA . LEU A 1 122 ? -0.437 12.843 -2.656 1.00 84.69 122 LEU A CA 1
ATOM 912 C C . LEU A 1 122 ? 0.340 13.953 -1.933 1.00 84.69 122 LEU A C 1
ATOM 914 O O . LEU A 1 122 ? 0.804 13.758 -0.810 1.00 84.69 122 LEU A O 1
ATOM 918 N N . LYS A 1 123 ? 0.437 15.139 -2.544 1.00 85.69 123 LYS A N 1
ATOM 919 C CA . LYS A 1 123 ? 1.074 16.316 -1.931 1.00 85.69 123 LYS A CA 1
ATOM 920 C C . LYS A 1 123 ? 0.271 16.903 -0.775 1.00 85.69 123 LYS A C 1
ATOM 922 O O . LYS A 1 123 ? 0.821 17.644 0.032 1.00 85.69 123 LYS A O 1
ATOM 927 N N . SER A 1 124 ? -1.009 16.560 -0.640 1.00 85.31 124 SER A N 1
ATOM 928 C CA . SER A 1 124 ? -1.815 17.035 0.485 1.00 85.31 124 SER A CA 1
ATOM 929 C C . SER A 1 124 ? -1.281 16.561 1.839 1.00 85.31 124 SER A C 1
ATOM 931 O O . SER A 1 124 ? -1.448 17.272 2.830 1.00 85.31 124 SER A O 1
ATOM 933 N N . ALA A 1 125 ? -0.555 15.438 1.873 1.00 84.25 125 ALA A N 1
ATOM 934 C CA . ALA A 1 125 ? 0.130 14.963 3.071 1.00 84.25 125 ALA A CA 1
ATOM 935 C C . ALA A 1 125 ? 1.165 15.970 3.611 1.00 84.25 125 ALA A C 1
ATOM 937 O O . ALA A 1 125 ? 1.372 16.037 4.819 1.00 84.25 125 ALA A O 1
ATOM 938 N N . GLU A 1 126 ? 1.763 16.801 2.747 1.00 82.75 126 GLU A N 1
ATOM 939 C CA . GLU A 1 126 ? 2.742 17.826 3.142 1.00 82.75 126 GLU A CA 1
ATOM 940 C C . GLU A 1 126 ? 2.117 18.985 3.932 1.00 82.75 126 GLU A C 1
ATOM 942 O O . GLU A 1 126 ? 2.839 19.743 4.577 1.00 82.75 126 GLU A O 1
ATOM 947 N N . SER A 1 127 ? 0.787 19.134 3.890 1.00 84.06 127 SER A N 1
ATOM 948 C CA . SER A 1 127 ? 0.087 20.159 4.675 1.00 84.06 127 SER A CA 1
ATOM 949 C C . SER A 1 127 ? 0.048 19.843 6.171 1.00 84.06 127 SER A C 1
ATOM 951 O O . SER A 1 127 ? -0.135 20.748 6.984 1.00 84.06 127 SER A O 1
ATOM 953 N N . TYR A 1 128 ? 0.245 18.577 6.540 1.00 85.38 128 TYR A N 1
ATOM 954 C CA . TYR A 1 128 ? 0.334 18.159 7.929 1.00 85.38 128 TYR A CA 1
ATOM 955 C C . TYR A 1 128 ? 1.766 18.326 8.445 1.00 85.38 128 TYR A C 1
ATOM 957 O O . TYR A 1 128 ? 2.740 18.115 7.724 1.00 85.38 128 TYR A O 1
ATOM 965 N N . SER A 1 129 ? 1.909 18.659 9.728 1.00 86.81 129 SER A N 1
ATOM 966 C CA . SER A 1 129 ? 3.203 18.728 10.416 1.00 86.81 129 SER A CA 1
ATOM 967 C C . SER A 1 129 ? 3.720 17.327 10.776 1.00 86.81 129 SER A C 1
ATOM 969 O O . SER A 1 129 ? 3.940 17.021 11.946 1.00 86.81 129 SER A O 1
ATOM 971 N N . ILE A 1 130 ? 3.858 16.462 9.771 1.00 88.06 130 ILE A N 1
ATOM 972 C CA . ILE A 1 130 ? 4.345 15.085 9.901 1.00 88.06 130 ILE A CA 1
ATOM 973 C C . ILE A 1 130 ? 5.764 14.951 9.329 1.00 88.06 130 ILE A C 1
ATOM 975 O O . ILE A 1 130 ? 6.163 15.751 8.471 1.00 88.06 130 ILE A O 1
ATOM 979 N N . PRO A 1 131 ? 6.543 13.946 9.768 1.00 91.69 131 PRO A N 1
ATOM 980 C CA . PRO A 1 131 ? 7.812 13.618 9.132 1.00 91.69 131 PRO A CA 1
ATOM 981 C C . PRO A 1 131 ? 7.630 13.171 7.673 1.00 91.69 131 PRO A C 1
ATOM 983 O O . PRO A 1 131 ? 6.521 12.940 7.191 1.00 91.69 131 PRO A O 1
ATOM 986 N N . SER A 1 132 ? 8.739 13.065 6.942 1.00 92.31 132 SER A N 1
ATOM 987 C CA . SER A 1 132 ? 8.715 12.655 5.536 1.00 92.31 132 SER A CA 1
ATOM 988 C C . SER A 1 132 ? 8.077 11.263 5.359 1.00 92.31 132 SER A C 1
ATOM 990 O O . SER A 1 132 ? 8.474 10.338 6.071 1.00 92.31 132 SER A O 1
ATOM 992 N N . PRO A 1 133 ? 7.152 11.076 4.396 1.00 94.44 133 PRO A N 1
ATOM 993 C CA . PRO A 1 133 ? 6.492 9.789 4.167 1.00 94.44 133 PRO A CA 1
ATOM 994 C C . PRO A 1 133 ? 7.485 8.667 3.844 1.00 94.44 133 PRO A C 1
ATOM 996 O O . PRO A 1 133 ? 8.310 8.820 2.946 1.00 94.44 133 PRO A O 1
ATOM 999 N N . THR A 1 134 ? 7.369 7.519 4.514 1.00 95.25 134 THR A N 1
ATOM 1000 C CA . THR A 1 134 ? 8.198 6.331 4.237 1.00 95.25 134 THR A CA 1
ATOM 1001 C C . THR A 1 134 ? 7.401 5.202 3.589 1.00 95.25 134 THR A C 1
ATOM 1003 O O . THR A 1 134 ? 7.936 4.473 2.753 1.00 95.25 134 THR A O 1
ATOM 1006 N N . LEU A 1 135 ? 6.114 5.074 3.913 1.00 96.06 135 LEU A N 1
ATOM 1007 C CA . LEU A 1 135 ? 5.229 4.037 3.387 1.00 96.06 135 LEU A CA 1
ATOM 1008 C C . LEU A 1 135 ? 3.965 4.672 2.816 1.00 96.06 135 LEU A C 1
ATOM 1010 O O . LEU A 1 135 ? 3.292 5.456 3.487 1.00 96.06 135 LEU A O 1
ATOM 1014 N N . LEU A 1 136 ? 3.641 4.327 1.572 1.00 95.94 136 LEU A N 1
ATOM 1015 C CA . LEU A 1 136 ? 2.484 4.875 0.870 1.00 95.94 136 LEU A CA 1
ATOM 1016 C C . LEU A 1 136 ? 1.423 3.793 0.672 1.00 95.94 136 LEU A C 1
ATOM 1018 O O . LEU A 1 136 ? 1.684 2.803 -0.005 1.00 95.94 136 LEU A O 1
ATOM 1022 N N . PHE A 1 137 ? 0.224 4.009 1.209 1.00 96.44 137 PHE A N 1
ATOM 1023 C CA . PHE A 1 137 ? -0.971 3.212 0.926 1.00 96.44 137 PHE A CA 1
ATOM 1024 C C . PHE A 1 137 ? -1.861 4.002 -0.029 1.00 96.44 137 PHE A C 1
ATOM 1026 O O . PHE A 1 137 ? -2.499 4.976 0.367 1.00 96.44 137 PHE A O 1
ATOM 1033 N N . VAL A 1 138 ? -1.862 3.636 -1.307 1.00 95.06 138 VAL A N 1
ATOM 1034 C CA . VAL A 1 138 ? -2.417 4.465 -2.383 1.00 95.06 138 VAL A CA 1
ATOM 1035 C C . VAL A 1 138 ? -3.348 3.680 -3.306 1.00 95.06 138 VAL A C 1
ATOM 1037 O O . VAL A 1 138 ? -3.361 2.454 -3.319 1.00 95.06 138 VAL A O 1
ATOM 1040 N N . LYS A 1 139 ? -4.138 4.403 -4.106 1.00 93.75 139 LYS A N 1
ATOM 1041 C CA . LYS A 1 139 ? -4.999 3.829 -5.147 1.00 93.75 139 LYS A CA 1
ATOM 1042 C C . LYS A 1 139 ? -4.223 3.660 -6.467 1.00 93.75 139 LYS A C 1
ATOM 1044 O O . LYS A 1 139 ? -3.214 4.346 -6.656 1.00 93.75 139 LYS A O 1
ATOM 1049 N N . PRO A 1 140 ? -4.683 2.815 -7.410 1.00 93.00 140 PRO A N 1
ATOM 1050 C CA . PRO A 1 140 ? -4.018 2.631 -8.707 1.00 93.00 140 PRO A CA 1
ATOM 1051 C C . PRO A 1 140 ? -3.798 3.932 -9.498 1.00 93.00 140 PRO A C 1
ATOM 1053 O O . PRO A 1 140 ? -2.759 4.111 -10.136 1.00 93.00 140 PRO A O 1
ATOM 1056 N N . THR A 1 141 ? -4.734 4.879 -9.408 1.00 91.81 141 THR A N 1
ATOM 1057 C CA . THR A 1 141 ? -4.637 6.196 -10.058 1.00 91.81 141 THR A CA 1
ATOM 1058 C C . THR A 1 141 ? -3.474 7.022 -9.509 1.00 91.81 141 THR A C 1
ATOM 1060 O O . THR A 1 141 ? -2.691 7.565 -10.283 1.00 91.81 141 THR A O 1
ATOM 1063 N N . HIS A 1 142 ? -3.276 7.032 -8.185 1.00 93.00 142 HIS A N 1
ATOM 1064 C CA . HIS A 1 142 ? -2.143 7.698 -7.542 1.00 93.00 142 HIS A CA 1
ATOM 1065 C C . HIS A 1 142 ? -0.811 7.122 -8.020 1.00 93.00 142 HIS A C 1
ATOM 1067 O O . HIS A 1 142 ? 0.095 7.886 -8.349 1.00 93.00 142 HIS A O 1
ATOM 1073 N N . LEU A 1 143 ? -0.693 5.788 -8.091 1.00 94.44 143 LEU A N 1
ATOM 1074 C CA . LEU A 1 143 ? 0.521 5.139 -8.590 1.00 94.44 143 LEU A CA 1
ATOM 1075 C C . LEU A 1 143 ? 0.796 5.533 -10.046 1.00 94.44 143 LEU A C 1
ATOM 1077 O O . LEU A 1 143 ? 1.930 5.867 -10.390 1.00 94.44 143 LEU A O 1
ATOM 1081 N N . THR A 1 144 ? -0.235 5.503 -10.889 1.00 93.94 144 THR A N 1
ATOM 1082 C CA . THR A 1 144 ? -0.124 5.800 -12.323 1.00 93.94 144 THR A CA 1
ATOM 1083 C C . THR A 1 144 ? 0.282 7.253 -12.555 1.00 93.94 144 THR A C 1
ATOM 1085 O O . THR A 1 144 ? 1.238 7.516 -13.290 1.00 93.94 144 THR A O 1
ATOM 1088 N N . SER A 1 145 ? -0.372 8.194 -11.871 1.00 93.56 145 SER A N 1
ATOM 1089 C CA . SER A 1 145 ? -0.051 9.623 -11.922 1.00 93.56 145 SER A CA 1
ATOM 1090 C C . SER A 1 145 ? 1.365 9.898 -11.419 1.00 93.56 145 SER A C 1
ATOM 1092 O O . SER A 1 145 ? 2.143 10.571 -12.094 1.00 93.56 145 SER A O 1
ATOM 1094 N N . LEU A 1 146 ? 1.749 9.312 -10.281 1.00 93.88 146 LEU A N 1
ATOM 1095 C CA . LEU A 1 146 ? 3.091 9.458 -9.718 1.00 93.88 146 LEU A CA 1
ATOM 1096 C C . LEU A 1 146 ? 4.172 8.925 -10.670 1.00 93.88 146 LEU A C 1
ATOM 1098 O O . LEU A 1 146 ? 5.156 9.610 -10.948 1.00 93.88 146 LEU A O 1
ATOM 1102 N N . THR A 1 147 ? 3.964 7.724 -11.207 1.00 94.88 147 THR A N 1
ATOM 1103 C CA . THR A 1 147 ? 4.888 7.064 -12.136 1.00 94.88 147 THR A CA 1
ATOM 1104 C C . THR A 1 147 ? 5.055 7.877 -13.414 1.00 94.88 147 THR A C 1
ATOM 1106 O O . THR A 1 147 ? 6.177 8.176 -13.822 1.00 94.88 147 THR A O 1
ATOM 1109 N N . THR A 1 148 ? 3.943 8.290 -14.022 1.00 94.62 148 THR A N 1
ATOM 1110 C CA . THR A 1 148 ? 3.942 9.053 -15.275 1.00 94.62 148 THR A CA 1
ATOM 1111 C C . THR A 1 148 ? 4.652 10.391 -15.102 1.00 94.62 148 THR A C 1
ATOM 1113 O O . THR A 1 148 ? 5.489 10.756 -15.928 1.00 94.62 148 THR A O 1
ATOM 1116 N N . SER A 1 149 ? 4.396 11.104 -14.004 1.00 94.19 149 SER A N 1
ATOM 1117 C CA . SER A 1 149 ? 5.054 12.382 -13.729 1.00 94.19 149 SER A CA 1
ATOM 1118 C C . SER A 1 149 ? 6.553 12.243 -13.469 1.00 94.19 149 SER A C 1
ATOM 1120 O O . SER A 1 149 ? 7.318 13.043 -14.003 1.00 94.19 149 SER A O 1
ATOM 1122 N N . ILE A 1 150 ? 6.996 11.221 -12.725 1.00 94.38 150 ILE A N 1
ATOM 1123 C CA . ILE A 1 150 ? 8.433 10.969 -12.515 1.00 94.38 150 ILE A CA 1
ATOM 1124 C C . ILE A 1 150 ? 9.119 10.646 -13.846 1.00 94.38 150 ILE A C 1
ATOM 1126 O O . ILE A 1 150 ? 10.181 11.190 -14.141 1.00 94.38 150 ILE A O 1
ATOM 1130 N N . LEU A 1 151 ? 8.522 9.784 -14.673 1.00 94.31 151 LEU A N 1
ATOM 1131 C CA . LEU A 1 151 ? 9.109 9.406 -15.959 1.00 94.31 151 LEU A CA 1
ATOM 1132 C C . LEU A 1 151 ? 9.143 10.573 -16.948 1.00 94.31 151 LEU A C 1
ATOM 1134 O O . LEU A 1 151 ? 10.119 10.716 -17.681 1.00 94.31 151 LEU A O 1
ATOM 1138 N N . ASN A 1 152 ? 8.117 11.423 -16.959 1.00 94.56 152 ASN A N 1
ATOM 1139 C CA . ASN A 1 152 ? 8.092 12.615 -17.802 1.00 94.56 152 ASN A CA 1
ATOM 1140 C C . ASN A 1 152 ? 9.145 13.641 -17.368 1.00 94.56 152 ASN A C 1
ATOM 1142 O O . ASN A 1 152 ? 9.841 14.186 -18.223 1.00 94.56 152 ASN A O 1
ATOM 1146 N N . GLU A 1 153 ? 9.325 13.854 -16.062 1.00 93.75 153 GLU A N 1
ATOM 1147 C CA . GLU A 1 153 ? 10.386 14.733 -15.558 1.00 93.75 153 GLU A CA 1
ATOM 1148 C C . GLU A 1 153 ? 11.781 14.153 -15.850 1.00 93.75 153 GLU A C 1
ATOM 1150 O O . GLU A 1 153 ? 12.665 14.867 -16.317 1.00 93.75 153 GLU A O 1
ATOM 1155 N N . ALA A 1 154 ? 11.963 12.837 -15.704 1.00 92.00 154 ALA A N 1
ATOM 1156 C CA . ALA A 1 154 ? 13.209 12.162 -16.068 1.00 92.00 154 ALA A CA 1
ATOM 1157 C C . ALA A 1 154 ? 13.543 12.307 -17.568 1.00 92.00 154 ALA A C 1
ATOM 1159 O O . ALA A 1 154 ? 14.699 12.538 -17.930 1.00 92.00 154 ALA A O 1
ATOM 1160 N N . LYS A 1 155 ? 12.537 12.210 -18.449 1.00 92.06 155 LYS A N 1
ATOM 1161 C CA . LYS A 1 155 ? 12.688 12.438 -19.898 1.00 92.06 155 LYS A CA 1
ATOM 1162 C C . LYS A 1 155 ? 13.042 13.886 -20.225 1.00 92.06 155 LYS A C 1
ATOM 1164 O O . LYS A 1 155 ? 13.828 14.117 -21.141 1.00 92.06 155 LYS A O 1
ATOM 1169 N N . ARG A 1 156 ? 12.471 14.842 -19.486 1.00 90.25 156 ARG A N 1
ATOM 1170 C CA . ARG A 1 156 ? 12.717 16.278 -19.663 1.00 90.25 156 ARG A CA 1
ATOM 1171 C C . ARG A 1 156 ? 14.171 16.651 -19.371 1.00 90.25 156 ARG A C 1
ATOM 1173 O O . ARG A 1 156 ? 14.703 17.514 -20.062 1.00 90.25 156 ARG A O 1
ATOM 1180 N N . SER A 1 157 ? 14.813 15.999 -18.400 1.00 81.75 157 SER A N 1
ATOM 1181 C CA . SER A 1 157 ? 16.228 16.242 -18.093 1.00 81.75 157 SER A CA 1
ATOM 1182 C C . SER A 1 157 ? 17.154 15.795 -19.230 1.00 81.75 157 SER A C 1
ATOM 1184 O O . SER A 1 157 ? 18.005 16.563 -19.669 1.00 81.75 157 SER A O 1
ATOM 1186 N N . SER A 1 158 ? 17.001 14.566 -19.735 1.00 86.12 158 SER A N 1
ATOM 1187 C CA . SER A 1 158 ? 17.745 14.096 -20.912 1.00 86.12 158 SER A CA 1
ATOM 1188 C C . SER A 1 158 ? 17.122 12.840 -21.512 1.00 86.12 158 SER A C 1
ATOM 1190 O O . SER A 1 158 ? 17.079 11.787 -20.876 1.00 86.12 158 SER A O 1
ATOM 1192 N N . PHE A 1 159 ? 16.711 12.919 -22.779 1.00 88.25 159 PHE A N 1
ATOM 1193 C CA . PHE A 1 159 ? 16.109 11.793 -23.496 1.00 88.25 159 PHE A CA 1
ATOM 1194 C C . PHE A 1 159 ? 17.073 10.606 -23.663 1.00 88.25 159 PHE A C 1
ATOM 1196 O O . PHE A 1 159 ? 16.703 9.454 -23.426 1.00 88.25 159 PHE A O 1
ATOM 1203 N N . ILE A 1 160 ? 18.330 10.881 -24.032 1.00 89.50 160 ILE A N 1
ATOM 1204 C CA . ILE A 1 160 ? 19.335 9.840 -24.293 1.00 89.50 160 ILE A CA 1
ATOM 1205 C C . ILE A 1 160 ? 19.689 9.117 -22.992 1.00 89.50 160 ILE A C 1
ATOM 1207 O O . ILE A 1 160 ? 19.620 7.886 -22.942 1.00 89.50 160 ILE A O 1
ATOM 1211 N N . LEU A 1 161 ? 19.997 9.870 -21.928 1.00 90.00 161 LEU A N 1
ATOM 1212 C CA . LEU A 1 161 ? 20.333 9.290 -20.628 1.00 90.00 161 LEU A CA 1
ATOM 1213 C C . LEU A 1 161 ? 19.143 8.530 -20.041 1.00 90.00 161 LEU A C 1
ATOM 1215 O O . LEU A 1 161 ? 19.330 7.429 -19.532 1.00 90.00 161 LEU A O 1
ATOM 1219 N N . HIS A 1 162 ? 17.921 9.058 -20.173 1.00 91.81 162 HIS A N 1
ATOM 1220 C CA . HIS A 1 162 ? 16.713 8.362 -19.735 1.00 91.81 162 HIS A CA 1
ATOM 1221 C C . HIS A 1 162 ? 16.548 7.014 -20.447 1.00 91.81 162 HIS A C 1
ATOM 1223 O O . HIS A 1 162 ? 16.264 6.011 -19.797 1.00 91.81 162 HIS A O 1
ATOM 1229 N N . SER A 1 163 ? 16.777 6.958 -21.763 1.00 92.12 163 SER A N 1
ATOM 1230 C CA . SER A 1 163 ? 16.670 5.706 -22.523 1.00 92.12 163 SER A CA 1
ATOM 1231 C C . SER A 1 163 ? 17.693 4.651 -22.083 1.00 92.12 163 SER A C 1
ATOM 1233 O O . SER A 1 163 ? 17.392 3.457 -22.071 1.00 92.12 163 SER A O 1
ATOM 1235 N N . LEU A 1 164 ? 18.901 5.075 -21.702 1.00 92.69 164 LEU A N 1
ATOM 1236 C CA . LEU A 1 164 ? 19.956 4.184 -21.224 1.00 92.69 164 LEU A CA 1
ATOM 1237 C C . LEU A 1 164 ? 19.680 3.719 -19.787 1.00 92.69 164 LEU A C 1
ATOM 1239 O O . LEU A 1 164 ? 19.742 2.524 -19.499 1.00 92.69 164 LEU A O 1
ATOM 1243 N N . ALA A 1 165 ? 19.276 4.650 -18.922 1.00 93.38 165 ALA A N 1
ATOM 1244 C CA . ALA A 1 165 ? 18.854 4.383 -17.555 1.00 93.38 165 ALA A CA 1
ATOM 1245 C C . ALA A 1 165 ? 17.670 3.411 -17.494 1.00 93.38 165 ALA A C 1
ATOM 1247 O O . ALA A 1 165 ? 17.675 2.485 -16.684 1.00 93.38 165 ALA A O 1
ATOM 1248 N N . TRP A 1 166 ? 16.686 3.586 -18.382 1.00 94.06 166 TRP A N 1
ATOM 1249 C CA . TRP A 1 166 ? 15.547 2.684 -18.519 1.00 94.06 166 TRP A CA 1
ATOM 1250 C C . TRP A 1 166 ? 16.000 1.262 -18.830 1.00 94.06 166 TRP A C 1
ATOM 1252 O O . TRP A 1 166 ? 15.638 0.343 -18.106 1.00 94.06 166 TRP A O 1
ATOM 1262 N N . ARG A 1 167 ? 16.828 1.075 -19.869 1.00 93.75 167 ARG A N 1
ATOM 1263 C CA . ARG A 1 167 ? 17.323 -0.254 -20.266 1.00 93.75 167 ARG A CA 1
ATOM 1264 C C . ARG A 1 167 ? 18.084 -0.938 -19.135 1.00 93.75 167 ARG A C 1
ATOM 1266 O O . ARG A 1 167 ? 17.862 -2.116 -18.881 1.00 93.75 167 ARG A O 1
ATOM 1273 N N . HIS A 1 168 ? 18.936 -0.198 -18.429 1.00 93.62 168 HIS A N 1
ATOM 1274 C CA . HIS A 1 168 ? 19.723 -0.760 -17.338 1.00 93.62 168 HIS A CA 1
ATOM 1275 C C . HIS A 1 168 ? 18.867 -1.110 -16.115 1.00 93.62 168 HIS A C 1
ATOM 1277 O O . HIS A 1 168 ? 19.052 -2.169 -15.520 1.00 93.62 168 HIS A O 1
ATOM 1283 N N . LYS A 1 169 ? 17.918 -0.247 -15.723 1.00 94.31 169 LYS A N 1
ATOM 1284 C CA . LYS A 1 169 ? 16.990 -0.571 -14.629 1.00 94.31 169 LYS A CA 1
ATOM 1285 C C . LYS A 1 169 ? 16.043 -1.705 -15.003 1.00 94.31 169 LYS A C 1
ATOM 1287 O O . LYS A 1 169 ? 15.749 -2.536 -14.157 1.00 94.31 169 LYS A O 1
ATOM 1292 N N . PHE A 1 170 ? 15.608 -1.767 -16.255 1.00 93.69 170 PHE A N 1
ATOM 1293 C CA . PHE A 1 170 ? 14.785 -2.860 -16.752 1.00 93.69 170 PHE A CA 1
ATOM 1294 C C . PHE A 1 170 ? 15.535 -4.198 -16.720 1.00 93.69 170 PHE A C 1
ATOM 1296 O O . PHE A 1 170 ? 14.994 -5.165 -16.199 1.00 93.69 170 PHE A O 1
ATOM 1303 N N . SER A 1 171 ? 16.792 -4.236 -17.179 1.00 93.25 171 SER A N 1
ATOM 1304 C CA . SER A 1 171 ? 17.640 -5.433 -17.063 1.00 93.25 171 SER A CA 1
ATOM 1305 C C . SER A 1 171 ? 17.805 -5.859 -15.606 1.00 93.25 171 SER A C 1
ATOM 1307 O O . SER A 1 171 ? 17.574 -7.015 -15.287 1.00 93.25 171 SER A O 1
ATOM 1309 N N . ALA A 1 172 ? 18.097 -4.915 -14.705 1.00 92.50 172 ALA A N 1
ATOM 1310 C CA . ALA A 1 172 ? 18.222 -5.217 -13.281 1.00 92.50 172 ALA A CA 1
ATOM 1311 C C . ALA A 1 172 ? 16.934 -5.816 -12.688 1.00 92.50 172 ALA A C 1
ATOM 1313 O O . ALA A 1 172 ? 17.010 -6.735 -11.884 1.00 92.50 172 ALA A O 1
ATOM 1314 N N . ILE A 1 173 ? 15.756 -5.337 -13.105 1.00 92.38 173 ILE A N 1
ATOM 1315 C CA . ILE A 1 173 ? 14.467 -5.897 -12.672 1.00 92.38 173 ILE A CA 1
ATOM 1316 C C . ILE A 1 173 ? 14.289 -7.333 -13.175 1.00 92.38 173 ILE A C 1
ATOM 1318 O O . ILE A 1 173 ? 13.834 -8.175 -12.405 1.00 92.38 173 ILE A O 1
ATOM 1322 N N . ILE A 1 174 ? 14.661 -7.618 -14.429 1.00 91.44 174 ILE A N 1
ATOM 1323 C CA . ILE A 1 174 ? 14.655 -8.987 -14.976 1.00 91.44 174 ILE A CA 1
ATOM 1324 C C . ILE A 1 174 ? 15.588 -9.891 -14.161 1.00 91.44 174 ILE A C 1
ATOM 1326 O O . ILE A 1 174 ? 15.221 -11.020 -13.847 1.00 91.44 174 ILE A O 1
ATOM 1330 N N . ASP A 1 175 ? 16.740 -9.367 -13.744 1.00 90.94 175 ASP A N 1
ATOM 1331 C CA . ASP A 1 175 ? 17.706 -10.068 -12.891 1.00 90.94 175 ASP A CA 1
ATOM 1332 C C . ASP A 1 175 ? 17.248 -10.185 -11.419 1.00 90.94 175 ASP A C 1
ATOM 1334 O O . ASP A 1 175 ? 17.974 -10.713 -10.576 1.00 90.94 175 ASP A O 1
ATOM 1338 N N . GLY A 1 176 ? 16.052 -9.693 -11.075 1.00 89.56 176 GLY A N 1
ATOM 1339 C CA . GLY A 1 176 ? 15.500 -9.767 -9.720 1.00 89.56 176 GLY A CA 1
ATOM 1340 C C . GLY A 1 176 ? 16.008 -8.679 -8.767 1.00 89.56 176 GLY A C 1
ATOM 1341 O O . GLY A 1 176 ? 15.805 -8.770 -7.556 1.00 89.56 176 GLY A O 1
ATOM 1342 N N . PHE A 1 177 ? 16.673 -7.645 -9.281 1.00 88.81 177 PHE A N 1
ATOM 1343 C CA . PHE A 1 177 ? 17.330 -6.615 -8.486 1.00 88.81 177 PHE A CA 1
ATOM 1344 C C . PHE A 1 177 ? 16.593 -5.271 -8.526 1.00 88.81 177 PHE A C 1
ATOM 1346 O O . PHE A 1 177 ? 16.377 -4.666 -9.578 1.00 88.81 177 PHE A O 1
ATOM 1353 N N . LEU A 1 178 ? 16.275 -4.748 -7.340 1.00 90.19 178 LEU A N 1
ATOM 1354 C CA . LEU A 1 178 ? 15.632 -3.451 -7.159 1.00 90.19 178 LEU A CA 1
ATOM 1355 C C . LEU A 1 178 ? 16.485 -2.567 -6.246 1.00 90.19 178 LEU A C 1
ATOM 1357 O O . LEU A 1 178 ? 16.762 -2.923 -5.103 1.00 90.19 178 LEU A O 1
ATOM 1361 N N . THR A 1 179 ? 16.901 -1.399 -6.741 1.00 89.44 179 THR A N 1
ATOM 1362 C CA . THR A 1 179 ? 17.733 -0.467 -5.968 1.00 89.44 179 THR A CA 1
ATOM 1363 C C . THR A 1 179 ? 17.425 0.990 -6.276 1.00 89.44 179 THR A C 1
ATOM 1365 O O . THR A 1 179 ? 17.178 1.352 -7.428 1.00 89.44 179 THR A O 1
ATOM 1368 N N . LYS A 1 180 ? 17.521 1.822 -5.233 1.00 88.44 180 LYS A N 1
ATOM 1369 C CA . LYS A 1 180 ? 17.513 3.290 -5.306 1.00 88.44 180 LYS A CA 1
ATOM 1370 C C . LYS A 1 180 ? 18.897 3.917 -5.421 1.00 88.44 180 LYS A C 1
ATOM 1372 O O . LYS A 1 180 ? 19.000 5.129 -5.539 1.00 88.44 180 LYS A O 1
ATOM 1377 N N . GLN A 1 181 ? 19.960 3.126 -5.312 1.00 89.00 181 GLN A N 1
ATOM 1378 C CA . GLN A 1 181 ? 21.325 3.640 -5.185 1.00 89.00 181 GLN A CA 1
ATOM 1379 C C . GLN A 1 181 ? 22.163 3.404 -6.445 1.00 89.00 181 GLN A C 1
ATOM 1381 O O . GLN A 1 181 ? 23.393 3.433 -6.387 1.00 89.00 181 GLN A O 1
ATOM 1386 N N . SER A 1 182 ? 21.520 3.152 -7.589 1.00 89.88 182 SER A N 1
ATOM 1387 C CA . SER A 1 182 ? 22.247 2.968 -8.844 1.00 89.88 182 SER A CA 1
ATOM 1388 C C . SER A 1 182 ? 22.832 4.288 -9.354 1.00 89.88 182 SER A C 1
ATOM 1390 O O . SER A 1 182 ? 22.367 5.377 -9.012 1.00 89.88 182 SER A O 1
ATOM 1392 N N . LEU A 1 183 ? 23.831 4.200 -10.236 1.00 91.12 183 LEU A N 1
ATOM 1393 C CA . LEU A 1 183 ? 24.356 5.371 -10.950 1.00 91.12 183 LEU A CA 1
ATOM 1394 C C . LEU A 1 183 ? 23.231 6.133 -11.672 1.00 91.12 183 LEU A C 1
ATOM 1396 O O . LEU A 1 183 ? 23.193 7.358 -11.640 1.00 91.12 183 LEU A O 1
ATOM 1400 N N . TRP A 1 184 ? 22.271 5.410 -12.252 1.00 92.00 184 TRP A N 1
ATOM 1401 C CA . TRP A 1 184 ? 21.123 5.987 -12.954 1.00 92.00 184 TRP A CA 1
ATOM 1402 C C . TRP A 1 184 ? 20.130 6.689 -12.030 1.00 92.00 184 TRP A C 1
ATOM 1404 O O . TRP A 1 184 ? 19.481 7.646 -12.453 1.00 92.00 184 TRP A O 1
ATOM 1414 N N . ASP A 1 185 ? 20.022 6.242 -10.775 1.00 91.19 185 ASP A N 1
ATOM 1415 C CA . ASP A 1 185 ? 19.235 6.952 -9.770 1.00 91.19 185 ASP A CA 1
ATOM 1416 C C . ASP A 1 185 ? 19.835 8.325 -9.506 1.00 91.19 185 ASP A C 1
ATOM 1418 O O . ASP A 1 185 ? 19.165 9.329 -9.724 1.00 91.19 185 ASP A O 1
ATOM 1422 N N . ARG A 1 186 ? 21.129 8.366 -9.180 1.00 91.44 186 ARG A N 1
ATOM 1423 C CA . ARG A 1 186 ? 21.837 9.614 -8.869 1.00 91.44 186 ARG A CA 1
ATOM 1424 C C . ARG A 1 186 ? 21.861 10.599 -10.034 1.00 91.44 186 ARG A C 1
ATOM 1426 O O . ARG A 1 186 ? 21.815 11.803 -9.815 1.00 91.44 186 ARG A O 1
ATOM 1433 N N . LEU A 1 187 ? 21.958 10.096 -11.266 1.00 90.06 187 LEU A N 1
ATOM 1434 C CA . LEU A 1 187 ? 22.063 10.936 -12.461 1.00 90.06 187 LEU A CA 1
ATOM 1435 C C . LEU A 1 187 ? 20.719 11.496 -12.946 1.00 90.06 187 LEU A C 1
ATOM 1437 O O . LEU A 1 187 ? 20.710 12.561 -13.557 1.00 90.06 187 LEU A O 1
ATOM 1441 N N . ILE A 1 188 ? 19.606 10.775 -12.755 1.00 91.94 188 ILE A N 1
ATOM 1442 C CA . ILE A 1 188 ? 18.320 11.125 -13.387 1.00 91.94 188 ILE A CA 1
ATOM 1443 C C . ILE A 1 188 ? 17.149 11.007 -12.415 1.00 91.94 188 ILE A C 1
ATOM 1445 O O . ILE A 1 188 ? 16.366 11.948 -12.274 1.00 91.94 188 ILE A O 1
ATOM 1449 N N . PHE A 1 189 ? 16.976 9.844 -11.781 1.00 92.25 189 PHE A N 1
ATOM 1450 C CA . PHE A 1 189 ? 15.738 9.576 -11.047 1.00 92.25 189 PHE A CA 1
ATOM 1451 C C . PHE A 1 189 ? 15.661 10.287 -9.698 1.00 92.25 189 PHE A C 1
ATOM 1453 O O . PHE A 1 189 ? 14.556 10.594 -9.270 1.00 92.25 189 PHE A O 1
ATOM 1460 N N . ASP A 1 190 ? 16.776 10.577 -9.033 1.00 93.00 190 ASP A N 1
ATOM 1461 C CA . ASP A 1 190 ? 16.774 11.293 -7.754 1.00 93.00 190 ASP A CA 1
ATOM 1462 C C . ASP A 1 190 ? 16.263 12.725 -7.923 1.00 93.00 190 ASP A C 1
ATOM 1464 O O . ASP A 1 190 ? 15.378 13.140 -7.176 1.00 93.00 190 ASP A O 1
ATOM 1468 N N . ASP A 1 191 ? 16.719 13.439 -8.958 1.00 92.25 191 ASP A N 1
ATOM 1469 C CA . ASP A 1 191 ? 16.219 14.780 -9.291 1.00 92.25 191 ASP A CA 1
ATOM 1470 C C . ASP A 1 191 ? 14.734 14.744 -9.695 1.00 92.25 191 ASP A C 1
ATOM 1472 O O . ASP A 1 191 ? 13.916 15.509 -9.177 1.00 92.25 191 ASP A O 1
ATOM 1476 N N . ALA A 1 192 ? 14.348 13.792 -10.552 1.00 93.31 192 ALA A N 1
ATOM 1477 C CA . ALA A 1 192 ? 12.954 13.628 -10.962 1.00 93.31 192 ALA A CA 1
ATOM 1478 C C . ALA A 1 192 ? 12.033 13.302 -9.770 1.00 93.31 192 ALA A C 1
ATOM 1480 O O . ALA A 1 192 ? 10.968 13.903 -9.617 1.00 93.31 192 ALA A O 1
ATOM 1481 N N . ARG A 1 193 ? 12.444 12.390 -8.880 1.00 93.94 193 ARG A N 1
ATOM 1482 C CA . ARG A 1 193 ? 11.695 12.056 -7.661 1.00 93.94 193 ARG A CA 1
ATOM 1483 C C . ARG A 1 193 ? 11.626 13.248 -6.713 1.00 93.94 193 ARG A C 1
ATOM 1485 O O . ARG A 1 193 ? 10.544 13.517 -6.202 1.00 93.94 193 ARG A O 1
ATOM 1492 N N . ALA A 1 194 ? 12.721 13.984 -6.508 1.00 92.50 194 ALA A N 1
ATOM 1493 C CA . ALA A 1 194 ? 12.756 15.158 -5.632 1.00 92.50 194 ALA A CA 1
ATOM 1494 C C . ALA A 1 194 ? 11.772 16.248 -6.082 1.00 92.50 194 ALA A C 1
ATOM 1496 O O . ALA A 1 194 ? 11.031 16.783 -5.259 1.00 92.50 194 ALA A O 1
ATOM 1497 N N . LYS A 1 195 ? 11.684 16.523 -7.388 1.00 91.50 195 LYS A N 1
ATOM 1498 C CA . LYS A 1 195 ? 10.739 17.510 -7.941 1.00 91.50 195 LYS A CA 1
ATOM 1499 C C . LYS A 1 195 ? 9.273 17.103 -7.788 1.00 91.50 195 LYS A C 1
ATOM 1501 O O . LYS A 1 195 ? 8.407 17.952 -7.568 1.00 91.50 195 LYS A O 1
ATOM 1506 N N . ILE A 1 196 ? 8.978 15.810 -7.923 1.00 91.56 196 ILE A N 1
ATOM 1507 C CA . ILE A 1 196 ? 7.601 15.307 -7.912 1.00 91.56 196 ILE A CA 1
ATOM 1508 C C . ILE A 1 196 ? 7.108 14.998 -6.492 1.00 91.56 196 ILE A C 1
ATOM 1510 O O . ILE A 1 196 ? 6.003 15.405 -6.138 1.00 91.56 196 ILE A O 1
ATOM 1514 N N . MET A 1 197 ? 7.917 14.306 -5.689 1.00 88.50 197 MET A N 1
ATOM 1515 C CA . MET A 1 197 ? 7.565 13.792 -4.356 1.00 88.50 197 MET A CA 1
ATOM 1516 C C . MET A 1 197 ? 8.075 14.656 -3.199 1.00 88.50 197 MET A C 1
ATOM 1518 O O . MET A 1 197 ? 7.777 14.347 -2.045 1.00 88.50 197 MET A O 1
ATOM 1522 N N . GLY A 1 198 ? 8.895 15.675 -3.474 1.00 87.56 198 GLY A N 1
ATOM 1523 C CA . GLY A 1 198 ? 9.454 16.545 -2.445 1.00 87.56 198 GLY A CA 1
ATOM 1524 C C . GLY A 1 198 ? 10.198 15.750 -1.372 1.00 87.56 198 GLY A C 1
ATOM 1525 O O . GLY A 1 198 ? 11.109 14.967 -1.656 1.00 87.56 198 GLY A O 1
ATOM 1526 N N . LYS A 1 199 ? 9.758 15.910 -0.121 1.00 80.62 199 LYS A N 1
ATOM 1527 C CA . LYS A 1 199 ? 10.342 15.249 1.059 1.00 80.62 199 LYS A CA 1
ATOM 1528 C C . LYS A 1 199 ? 10.270 13.713 1.006 1.00 80.62 199 LYS A C 1
ATOM 1530 O O . LYS A 1 199 ? 11.087 13.043 1.642 1.00 80.62 199 LYS A O 1
ATOM 1535 N N . GLY A 1 200 ? 9.325 13.157 0.242 1.00 82.56 200 GLY A N 1
ATOM 1536 C CA . GLY A 1 200 ? 9.124 11.714 0.073 1.00 82.56 200 GLY A CA 1
ATOM 1537 C C . GLY A 1 200 ? 10.120 11.030 -0.875 1.00 82.56 200 GLY A C 1
ATOM 1538 O O . GLY A 1 200 ? 10.241 9.808 -0.867 1.00 82.56 200 GLY A O 1
ATOM 1539 N N . ALA A 1 201 ? 10.855 11.786 -1.696 1.00 85.81 201 ALA A N 1
ATOM 1540 C CA . ALA A 1 201 ? 11.670 11.231 -2.782 1.00 85.81 201 ALA A CA 1
ATOM 1541 C C . ALA A 1 201 ? 12.742 10.228 -2.314 1.00 85.81 201 ALA A C 1
ATOM 1543 O O . ALA A 1 201 ? 12.899 9.149 -2.895 1.00 85.81 201 ALA A O 1
ATOM 1544 N N . GLY A 1 202 ? 13.456 10.579 -1.241 1.00 84.25 202 GLY A N 1
ATOM 1545 C CA . GLY A 1 202 ? 14.525 9.757 -0.665 1.00 84.25 202 GLY A CA 1
ATOM 1546 C C . GLY A 1 202 ? 14.082 8.843 0.480 1.00 84.25 202 GLY A C 1
ATOM 1547 O O . GLY A 1 202 ? 14.822 7.937 0.847 1.00 84.25 202 GLY A O 1
ATOM 1548 N N . THR A 1 203 ? 12.895 9.067 1.044 1.00 91.94 203 THR A N 1
ATOM 1549 C CA . THR A 1 203 ? 12.435 8.433 2.292 1.00 91.94 203 THR A CA 1
ATOM 1550 C C . THR A 1 203 ? 11.423 7.320 2.059 1.00 91.94 203 THR A C 1
ATOM 1552 O O . THR A 1 203 ? 11.423 6.340 2.804 1.00 91.94 203 THR A O 1
ATOM 1555 N N . VAL A 1 204 ? 10.615 7.411 0.994 1.00 94.31 204 VAL A N 1
ATOM 1556 C CA . VAL A 1 204 ? 9.672 6.347 0.635 1.00 94.31 204 VAL A CA 1
ATOM 1557 C C . VAL A 1 204 ? 10.441 5.059 0.371 1.00 94.31 204 VAL A C 1
ATOM 1559 O O . VAL A 1 204 ? 11.328 5.024 -0.478 1.00 94.31 204 VAL A O 1
ATOM 1562 N N . ARG A 1 205 ? 10.101 3.987 1.078 1.00 93.50 205 ARG A N 1
ATOM 1563 C CA . ARG A 1 205 ? 10.757 2.678 0.980 1.00 93.50 205 ARG A CA 1
ATOM 1564 C C . ARG A 1 205 ? 9.816 1.547 0.587 1.00 93.50 205 ARG A C 1
ATOM 1566 O O . ARG A 1 205 ? 10.293 0.453 0.329 1.00 93.50 205 ARG A O 1
ATOM 1573 N N . GLY A 1 206 ? 8.514 1.804 0.497 1.00 94.19 206 GLY A N 1
ATOM 1574 C CA . GLY A 1 206 ? 7.527 0.825 0.051 1.00 94.19 206 GLY A CA 1
ATOM 1575 C C . GLY A 1 206 ? 6.223 1.489 -0.371 1.00 94.19 206 GLY A C 1
ATOM 1576 O O . GLY A 1 206 ? 5.829 2.519 0.186 1.00 94.19 206 GLY A O 1
ATOM 1577 N N . VAL A 1 207 ? 5.566 0.903 -1.370 1.00 95.69 207 VAL A N 1
ATOM 1578 C CA . VAL A 1 207 ? 4.269 1.365 -1.874 1.00 95.69 207 VAL A CA 1
ATOM 1579 C C . VAL A 1 207 ? 3.303 0.191 -1.921 1.00 95.69 207 VAL A C 1
ATOM 1581 O O . VAL A 1 207 ? 3.581 -0.832 -2.540 1.00 95.69 207 VAL A O 1
ATOM 1584 N N . ILE A 1 208 ? 2.160 0.361 -1.270 1.00 96.44 208 ILE A N 1
ATOM 1585 C CA . ILE A 1 208 ? 1.050 -0.578 -1.256 1.00 96.44 208 ILE A CA 1
ATOM 1586 C C . ILE A 1 208 ? -0.072 0.053 -2.074 1.00 96.44 208 ILE A C 1
ATOM 1588 O O . ILE A 1 208 ? -0.568 1.131 -1.746 1.00 96.44 208 ILE A O 1
ATOM 1592 N N . VAL A 1 209 ? -0.469 -0.618 -3.147 1.00 95.81 209 VAL A N 1
ATOM 1593 C CA . VAL A 1 209 ? -1.564 -0.210 -4.023 1.00 95.81 209 VAL A CA 1
ATOM 1594 C C . VAL A 1 209 ? -2.773 -1.070 -3.726 1.00 95.81 209 VAL A C 1
ATOM 1596 O O . VAL A 1 209 ? -2.678 -2.294 -3.734 1.00 95.81 209 VAL A O 1
ATOM 1599 N N . SER A 1 210 ? -3.915 -0.442 -3.463 1.00 94.25 210 SER A N 1
ATOM 1600 C CA . SER A 1 210 ? -5.166 -1.169 -3.258 1.00 94.25 210 SER A CA 1
ATOM 1601 C C . SER A 1 210 ? -6.393 -0.323 -3.592 1.00 94.25 210 SER A C 1
ATOM 1603 O O . SER A 1 210 ? -6.301 0.877 -3.856 1.00 94.25 210 SER A O 1
ATOM 1605 N N . GLY A 1 211 ? -7.573 -0.944 -3.576 1.00 86.25 211 GLY A N 1
ATOM 1606 C CA . GLY A 1 211 ? -8.846 -0.251 -3.800 1.00 86.25 211 GLY A CA 1
ATOM 1607 C C . GLY A 1 211 ? -9.268 -0.121 -5.265 1.00 86.25 211 GLY A C 1
ATOM 1608 O O . GLY A 1 211 ? -10.149 0.681 -5.560 1.00 86.25 211 GLY A O 1
ATOM 1609 N N . GLY A 1 212 ? -8.672 -0.899 -6.169 1.00 87.69 212 GLY A N 1
ATOM 1610 C CA . GLY A 1 212 ? -9.100 -1.010 -7.562 1.00 87.69 212 GLY A CA 1
ATOM 1611 C C . GLY A 1 212 ? -8.166 -1.899 -8.387 1.00 87.69 212 GLY A C 1
ATOM 1612 O O . GLY A 1 212 ? -7.084 -2.239 -7.902 1.00 87.69 212 GLY A O 1
ATOM 1613 N N . PRO A 1 213 ? -8.563 -2.272 -9.617 1.00 88.06 213 PRO A N 1
ATOM 1614 C CA . PRO A 1 213 ? -7.687 -2.994 -10.529 1.00 88.06 213 PRO A CA 1
ATOM 1615 C C . PRO A 1 213 ? -6.496 -2.113 -10.927 1.00 88.06 213 PRO A C 1
ATOM 1617 O O . PRO A 1 213 ? -6.644 -0.914 -11.167 1.00 88.06 213 PRO A O 1
ATOM 1620 N N . LEU A 1 214 ? -5.315 -2.720 -10.993 1.00 90.62 214 LEU A N 1
ATOM 1621 C CA . LEU A 1 214 ? -4.090 -2.092 -11.478 1.00 90.62 214 LEU A CA 1
ATOM 1622 C C . LEU A 1 214 ? -3.756 -2.671 -12.851 1.00 90.62 214 LEU A C 1
ATOM 1624 O O . LEU A 1 214 ? -3.857 -3.881 -13.037 1.00 90.62 214 LEU A O 1
ATOM 1628 N N . GLU A 1 215 ? -3.346 -1.836 -13.801 1.00 89.75 215 GLU A N 1
ATOM 1629 C CA . GLU A 1 215 ? -2.907 -2.323 -15.109 1.00 89.75 215 GLU A CA 1
ATOM 1630 C C . GLU A 1 215 ? -1.500 -2.927 -15.042 1.00 89.75 215 GLU A C 1
ATOM 1632 O O . GLU A 1 215 ? -0.583 -2.363 -14.435 1.00 89.75 215 GLU A O 1
ATOM 1637 N N . SER A 1 216 ? -1.303 -4.057 -15.723 1.00 87.94 216 SER A N 1
ATOM 1638 C CA . SER A 1 216 ? -0.004 -4.733 -15.833 1.00 87.94 216 SER A CA 1
ATOM 1639 C C . SER A 1 216 ? 1.056 -3.842 -16.494 1.00 87.94 216 SER A C 1
ATOM 1641 O O . SER A 1 216 ? 2.229 -3.875 -16.110 1.00 87.94 216 SER A O 1
ATOM 1643 N N . SER A 1 217 ? 0.627 -2.976 -17.418 1.00 88.31 217 SER A N 1
ATOM 1644 C CA . SER A 1 217 ? 1.451 -1.995 -18.132 1.00 88.31 217 SER A CA 1
ATOM 1645 C C . SER A 1 217 ? 2.168 -1.010 -17.197 1.00 88.31 217 SER A C 1
ATOM 1647 O O . SER A 1 217 ? 3.257 -0.541 -17.529 1.00 88.31 217 SER A O 1
ATOM 1649 N N . VAL A 1 218 ? 1.601 -0.724 -16.017 1.00 91.31 218 VAL A N 1
ATOM 1650 C CA . VAL A 1 218 ? 2.109 0.274 -15.060 1.00 91.31 218 VAL A CA 1
ATOM 1651 C C . VAL A 1 218 ? 3.164 -0.310 -14.115 1.00 91.31 218 VAL A C 1
ATOM 1653 O O . VAL A 1 218 ? 4.020 0.434 -13.634 1.00 91.31 218 VAL A O 1
ATOM 1656 N N . LEU A 1 219 ? 3.176 -1.629 -13.881 1.00 91.25 219 LEU A N 1
ATOM 1657 C CA . LEU A 1 219 ? 4.049 -2.271 -12.886 1.00 91.25 219 LEU A CA 1
ATOM 1658 C C . LEU A 1 219 ? 5.539 -2.023 -13.141 1.00 91.25 219 LEU A C 1
ATOM 1660 O O . LEU A 1 219 ? 6.250 -1.522 -12.270 1.00 91.25 219 LEU A O 1
ATOM 1664 N N . THR A 1 220 ? 6.025 -2.366 -14.334 1.00 92.75 220 THR A N 1
ATOM 1665 C CA . THR A 1 220 ? 7.441 -2.195 -14.692 1.00 92.75 220 THR A CA 1
ATOM 1666 C C . THR A 1 220 ? 7.860 -0.720 -14.691 1.00 92.75 220 THR A C 1
ATOM 1668 O O . THR A 1 220 ? 8.850 -0.397 -14.028 1.00 92.75 220 THR A O 1
ATOM 1671 N N . PRO A 1 221 ? 7.123 0.206 -15.342 1.00 94.75 221 PRO A N 1
ATOM 1672 C CA . PRO A 1 221 ? 7.402 1.635 -15.232 1.00 94.75 221 PRO A CA 1
ATOM 1673 C C . PRO A 1 221 ? 7.442 2.140 -13.784 1.00 94.75 221 PRO A C 1
ATOM 1675 O O . PRO A 1 221 ? 8.345 2.902 -13.439 1.00 94.75 221 PRO A O 1
ATOM 1678 N N . ALA A 1 222 ? 6.518 1.695 -12.926 1.00 94.94 222 ALA A N 1
ATOM 1679 C CA . ALA A 1 222 ? 6.465 2.090 -11.520 1.00 94.94 222 ALA A CA 1
ATOM 1680 C C . ALA A 1 222 ? 7.678 1.577 -10.732 1.00 94.94 222 ALA A C 1
ATOM 1682 O O . ALA A 1 222 ? 8.313 2.348 -10.007 1.00 94.94 222 ALA A O 1
ATOM 1683 N N . ARG A 1 223 ? 8.054 0.304 -10.923 1.00 94.06 223 ARG A N 1
ATOM 1684 C CA . ARG A 1 223 ? 9.259 -0.306 -10.333 1.00 94.06 223 ARG A CA 1
ATOM 1685 C C . ARG A 1 223 ? 10.521 0.459 -10.741 1.00 94.06 223 ARG A C 1
ATOM 1687 O O . ARG A 1 223 ? 11.356 0.745 -9.889 1.00 94.06 223 ARG A O 1
ATOM 1694 N N . ILE A 1 224 ? 10.640 0.869 -12.006 1.00 94.25 224 ILE A N 1
ATOM 1695 C CA . ILE A 1 224 ? 11.771 1.677 -12.492 1.00 94.25 224 ILE A CA 1
ATOM 1696 C C . ILE A 1 224 ? 11.758 3.077 -11.861 1.00 94.25 224 ILE A C 1
ATOM 1698 O O . ILE A 1 224 ? 12.759 3.497 -11.277 1.00 94.25 224 ILE A O 1
ATOM 1702 N N . ALA A 1 225 ? 10.632 3.790 -11.949 1.00 94.56 225 ALA A N 1
ATOM 1703 C CA . ALA A 1 225 ? 10.509 5.181 -11.514 1.00 94.56 225 ALA A CA 1
ATOM 1704 C C . ALA A 1 225 ? 10.737 5.346 -10.003 1.00 94.56 225 ALA A C 1
ATOM 1706 O O . ALA A 1 225 ? 11.525 6.191 -9.565 1.00 94.56 225 ALA A O 1
ATOM 1707 N N . LEU A 1 226 ? 10.070 4.518 -9.199 1.00 93.56 226 LEU A N 1
ATOM 1708 C CA . LEU A 1 226 ? 10.115 4.608 -7.742 1.00 93.56 226 LEU A CA 1
ATOM 1709 C C . LEU A 1 226 ? 11.280 3.824 -7.149 1.00 93.56 226 LEU A C 1
ATOM 1711 O O . LEU A 1 226 ? 11.822 4.242 -6.128 1.00 93.56 226 LEU A O 1
ATOM 1715 N N . SER A 1 227 ? 11.683 2.719 -7.786 1.00 93.62 227 SER A N 1
ATOM 1716 C CA . SER A 1 227 ? 12.758 1.842 -7.307 1.00 93.62 227 SER A CA 1
ATOM 1717 C C . SER A 1 227 ? 12.559 1.368 -5.856 1.00 93.62 227 SER A C 1
ATOM 1719 O O . SER A 1 227 ? 13.521 1.193 -5.114 1.00 93.62 227 SER A O 1
ATOM 1721 N N . VAL A 1 228 ? 11.300 1.181 -5.448 1.00 93.19 228 VAL A N 1
ATOM 1722 C CA . VAL A 1 228 ? 10.882 0.634 -4.144 1.00 93.19 228 VAL A CA 1
ATOM 1723 C C . VAL A 1 228 ? 10.015 -0.604 -4.339 1.00 93.19 228 VAL A C 1
ATOM 1725 O O . VAL A 1 228 ? 9.334 -0.693 -5.365 1.00 93.19 228 VAL A O 1
ATOM 1728 N N . PRO A 1 229 ? 9.993 -1.518 -3.356 1.00 93.44 229 PRO A N 1
ATOM 1729 C CA . PRO A 1 229 ? 9.017 -2.592 -3.290 1.00 93.44 229 PRO A CA 1
ATOM 1730 C C . PRO A 1 229 ? 7.587 -2.104 -3.530 1.00 93.44 229 PRO A C 1
ATOM 1732 O O . PRO A 1 229 ? 7.149 -1.112 -2.933 1.00 93.44 229 PRO A O 1
ATOM 1735 N N . LEU A 1 230 ? 6.879 -2.817 -4.404 1.00 93.88 230 LEU A N 1
ATOM 1736 C CA . LEU A 1 230 ? 5.516 -2.507 -4.813 1.00 93.88 230 LEU A CA 1
ATOM 1737 C C . LEU A 1 230 ? 4.617 -3.703 -4.511 1.00 93.88 230 LEU A C 1
ATOM 1739 O O . LEU A 1 230 ? 4.849 -4.799 -5.014 1.00 93.88 230 LEU A O 1
ATOM 1743 N N . VAL A 1 231 ? 3.583 -3.471 -3.711 1.00 95.19 231 VAL A N 1
ATOM 1744 C CA . VAL A 1 231 ? 2.598 -4.483 -3.325 1.00 95.19 231 VAL A CA 1
ATOM 1745 C C . VAL A 1 231 ? 1.263 -4.124 -3.955 1.00 95.19 231 VAL A C 1
ATOM 1747 O O . VAL A 1 231 ? 0.727 -3.054 -3.683 1.00 95.19 231 VAL A O 1
ATOM 1750 N N . ASN A 1 232 ? 0.718 -5.008 -4.782 1.00 95.25 232 ASN A N 1
ATOM 1751 C CA . ASN A 1 232 ? -0.642 -4.912 -5.294 1.00 95.25 232 ASN A CA 1
ATOM 1752 C C . ASN A 1 232 ? -1.555 -5.752 -4.396 1.00 95.25 232 ASN A C 1
ATOM 1754 O O . ASN A 1 232 ? -1.361 -6.961 -4.295 1.00 95.25 232 ASN A O 1
ATOM 1758 N N . ALA A 1 233 ? -2.513 -5.121 -3.721 1.00 95.00 233 ALA A N 1
ATOM 1759 C CA . ALA A 1 233 ? -3.380 -5.774 -2.749 1.00 95.00 233 ALA A CA 1
ATOM 1760 C C . ALA A 1 233 ? -4.861 -5.636 -3.117 1.00 95.00 233 ALA A C 1
ATOM 1762 O O . ALA A 1 233 ? -5.385 -4.538 -3.327 1.00 95.00 233 ALA A O 1
ATOM 1763 N N . HIS A 1 234 ? -5.567 -6.766 -3.114 1.00 93.38 234 HIS A N 1
ATOM 1764 C CA . HIS A 1 234 ? -7.018 -6.802 -3.253 1.00 93.38 234 HIS A CA 1
ATOM 1765 C C . HIS A 1 234 ? -7.688 -6.693 -1.897 1.00 93.38 234 HIS A C 1
ATOM 1767 O O . HIS A 1 234 ? -7.456 -7.507 -1.003 1.00 93.38 234 HIS A O 1
ATOM 1773 N N . ILE A 1 235 ? -8.574 -5.714 -1.766 1.00 92.62 235 ILE A N 1
ATOM 1774 C CA . ILE A 1 235 ? -9.321 -5.440 -0.540 1.00 92.62 235 ILE A CA 1
ATOM 1775 C C . ILE A 1 235 ? -10.811 -5.650 -0.787 1.00 92.62 235 ILE A C 1
ATOM 1777 O O . ILE A 1 235 ? -11.298 -5.532 -1.911 1.00 92.62 235 ILE A O 1
ATOM 1781 N N . HIS A 1 236 ? -11.559 -5.957 0.269 1.00 90.19 236 HIS A N 1
ATOM 1782 C CA . HIS A 1 236 ? -13.009 -6.098 0.186 1.00 90.19 236 HIS A CA 1
ATOM 1783 C C . HIS A 1 236 ? -13.680 -5.454 1.404 1.00 90.19 236 HIS A C 1
ATOM 1785 O O . HIS A 1 236 ? -13.194 -5.662 2.512 1.00 90.19 236 HIS A O 1
ATOM 1791 N N . PRO A 1 237 ? -14.810 -4.735 1.258 1.00 87.44 237 PRO A N 1
ATOM 1792 C CA . PRO A 1 237 ? -15.431 -4.000 2.370 1.00 87.44 237 PRO A CA 1
ATOM 1793 C C . PRO A 1 237 ? -15.844 -4.844 3.588 1.00 87.44 237 PRO A C 1
ATOM 1795 O O . PRO A 1 237 ? -16.003 -4.313 4.688 1.00 87.44 237 PRO A O 1
ATOM 1798 N N . VAL A 1 238 ? -16.032 -6.152 3.388 1.00 88.44 238 VAL A N 1
ATOM 1799 C CA . VAL A 1 238 ? -16.444 -7.113 4.430 1.00 88.44 238 VAL A CA 1
ATOM 1800 C C . VAL A 1 238 ? -15.254 -7.650 5.246 1.00 88.44 238 VAL A C 1
ATOM 1802 O O . VAL A 1 238 ? -15.450 -8.254 6.300 1.00 88.44 238 VAL A O 1
ATOM 1805 N N . VAL A 1 239 ? -14.021 -7.427 4.781 1.00 90.06 239 VAL A N 1
ATOM 1806 C CA . VAL A 1 239 ? -12.784 -7.904 5.415 1.00 90.06 239 VAL A CA 1
ATOM 1807 C C . VAL A 1 239 ? -11.957 -6.702 5.870 1.00 90.06 239 VAL A C 1
ATOM 1809 O O . VAL A 1 239 ? -11.890 -5.689 5.180 1.00 90.06 239 VAL A O 1
ATOM 1812 N N . ALA A 1 240 ? -11.344 -6.795 7.051 1.00 91.62 240 ALA A N 1
ATOM 1813 C CA . ALA A 1 240 ? -10.533 -5.707 7.594 1.00 91.62 240 ALA A CA 1
ATOM 1814 C C . ALA A 1 240 ? -9.163 -5.580 6.911 1.00 91.62 240 ALA A C 1
ATOM 1816 O O . ALA A 1 240 ? -8.706 -4.469 6.684 1.00 91.62 240 ALA A O 1
ATOM 1817 N N . GLY A 1 241 ? -8.516 -6.698 6.583 1.00 91.12 241 GLY A N 1
ATOM 1818 C CA . GLY A 1 241 ? -7.203 -6.729 5.937 1.00 91.12 241 GLY A CA 1
ATOM 1819 C C . GLY A 1 241 ? -7.241 -6.879 4.410 1.00 91.12 241 GLY A C 1
ATOM 1820 O O . GLY A 1 241 ? -8.319 -6.999 3.814 1.00 91.12 241 GLY A O 1
ATOM 1821 N N . PRO A 1 242 ? -6.061 -6.902 3.765 1.00 93.50 242 PRO A N 1
ATOM 1822 C CA . PRO A 1 242 ? -5.926 -7.332 2.378 1.00 93.50 242 PRO A CA 1
ATOM 1823 C C . PRO A 1 242 ? -6.308 -8.812 2.254 1.00 93.50 242 PRO A C 1
ATOM 1825 O O . PRO A 1 242 ? -5.930 -9.634 3.081 1.00 93.50 242 PRO A O 1
ATOM 1828 N N . VAL A 1 243 ? -7.067 -9.162 1.219 1.00 93.12 243 VAL A N 1
ATOM 1829 C CA . VAL A 1 243 ? -7.470 -10.555 0.969 1.00 93.12 243 VAL A CA 1
ATOM 1830 C C . VAL A 1 243 ? -6.402 -11.291 0.180 1.00 93.12 243 VAL A C 1
ATOM 1832 O O . VAL A 1 243 ? -6.020 -12.394 0.552 1.00 93.12 243 VAL A O 1
ATOM 1835 N N . LEU A 1 244 ? -5.925 -10.673 -0.895 1.00 93.75 244 LEU A N 1
ATOM 1836 C CA . LEU A 1 244 ? -4.812 -11.160 -1.703 1.00 93.75 244 LEU A CA 1
ATOM 1837 C C . LEU A 1 244 ? -3.774 -10.040 -1.766 1.00 93.75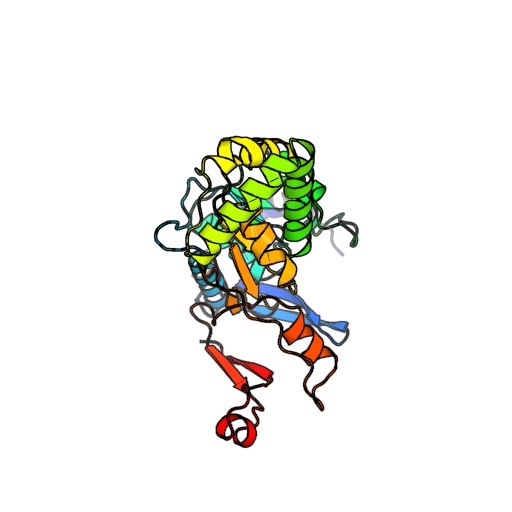 244 LEU A C 1
ATOM 1839 O O . LEU A 1 244 ? -4.163 -8.868 -1.814 1.00 93.75 244 LEU A O 1
ATOM 1843 N N . ALA A 1 245 ? -2.488 -10.375 -1.758 1.00 94.50 245 ALA A N 1
ATOM 1844 C CA . ALA A 1 245 ? -1.431 -9.379 -1.878 1.00 94.50 245 ALA A CA 1
ATOM 1845 C C . ALA A 1 245 ? -0.172 -9.943 -2.536 1.00 94.50 245 ALA A C 1
ATOM 1847 O O . ALA A 1 245 ? 0.274 -11.045 -2.213 1.00 94.50 245 ALA A O 1
ATOM 1848 N N . SER A 1 246 ? 0.425 -9.158 -3.434 1.00 93.94 246 SER A N 1
ATOM 1849 C CA . SER A 1 246 ? 1.634 -9.564 -4.137 1.00 93.94 246 SER A CA 1
ATOM 1850 C C . SER A 1 246 ? 2.827 -9.454 -3.205 1.00 93.94 246 SER A C 1
ATOM 1852 O O . SER A 1 246 ? 2.887 -8.573 -2.344 1.00 93.94 246 SER A O 1
ATOM 1854 N N . HIS A 1 247 ? 3.817 -10.324 -3.387 1.00 92.44 247 HIS A N 1
ATOM 1855 C CA . HIS A 1 247 ? 5.026 -10.209 -2.590 1.00 92.44 247 HIS A CA 1
ATOM 1856 C C . HIS A 1 247 ? 5.774 -8.910 -2.973 1.00 92.44 247 HIS A C 1
ATOM 1858 O O . HIS A 1 247 ? 5.916 -8.614 -4.159 1.00 92.44 247 HIS A O 1
ATOM 1864 N N . PRO A 1 248 ? 6.281 -8.124 -2.005 1.00 89.56 248 PRO A N 1
ATOM 1865 C CA . PRO A 1 248 ? 6.907 -6.816 -2.248 1.00 89.56 248 PRO A CA 1
ATOM 1866 C C . PRO A 1 248 ? 8.116 -6.855 -3.197 1.00 89.56 248 PRO A C 1
ATOM 1868 O O . PRO A 1 248 ? 8.439 -5.856 -3.841 1.00 89.56 248 PRO A O 1
ATOM 1871 N N . LEU A 1 249 ? 8.792 -8.004 -3.263 1.00 88.12 249 LEU A N 1
ATOM 1872 C CA . LEU A 1 249 ? 9.942 -8.261 -4.138 1.00 88.12 249 LEU A CA 1
ATOM 1873 C C . LEU A 1 249 ? 9.610 -9.212 -5.295 1.00 88.12 249 LEU A C 1
ATOM 1875 O O . LEU A 1 249 ? 10.518 -9.695 -5.963 1.00 88.12 249 LEU A O 1
ATOM 1879 N N . ASP A 1 250 ? 8.331 -9.510 -5.522 1.00 89.31 250 ASP A N 1
ATOM 1880 C CA . ASP A 1 250 ? 7.928 -10.206 -6.738 1.00 89.31 250 ASP A CA 1
ATOM 1881 C C . ASP A 1 250 ? 8.014 -9.233 -7.918 1.00 89.31 250 ASP A C 1
ATOM 1883 O O . ASP A 1 250 ? 7.227 -8.289 -8.053 1.00 89.31 250 ASP A O 1
ATOM 1887 N N . LEU A 1 251 ? 9.040 -9.440 -8.742 1.00 89.00 251 LEU A N 1
ATOM 1888 C CA . LEU A 1 251 ? 9.317 -8.659 -9.943 1.00 89.00 251 LEU A CA 1
ATOM 1889 C C . LEU A 1 251 ? 8.833 -9.355 -11.219 1.00 89.00 251 LEU A C 1
ATOM 1891 O O . LEU A 1 251 ? 9.068 -8.832 -12.309 1.00 89.00 251 LEU A O 1
ATOM 1895 N N . GLN A 1 252 ? 8.131 -10.485 -11.101 1.00 85.19 252 GLN A N 1
ATOM 1896 C CA . GLN A 1 252 ? 7.645 -11.226 -12.255 1.00 85.19 252 GLN A CA 1
ATOM 1897 C C . GLN A 1 252 ? 6.679 -10.373 -13.087 1.00 85.19 252 GLN A C 1
ATOM 1899 O O . GLN A 1 252 ? 5.984 -9.468 -12.600 1.00 85.19 252 GLN A O 1
ATOM 1904 N N . THR A 1 253 ? 6.686 -10.654 -14.385 1.00 77.12 253 THR A N 1
ATOM 1905 C CA . THR A 1 253 ? 5.758 -10.101 -15.366 1.00 77.12 253 THR A CA 1
ATOM 1906 C C . THR A 1 253 ? 5.201 -11.264 -16.157 1.00 77.12 253 THR A C 1
ATOM 1908 O O . THR A 1 253 ? 5.963 -11.988 -16.800 1.00 77.12 253 THR A O 1
ATOM 1911 N N . PHE A 1 254 ? 3.888 -11.444 -16.103 1.00 79.44 254 PHE A N 1
ATOM 1912 C CA . PHE A 1 254 ? 3.225 -12.479 -16.879 1.00 79.44 254 PHE A CA 1
ATOM 19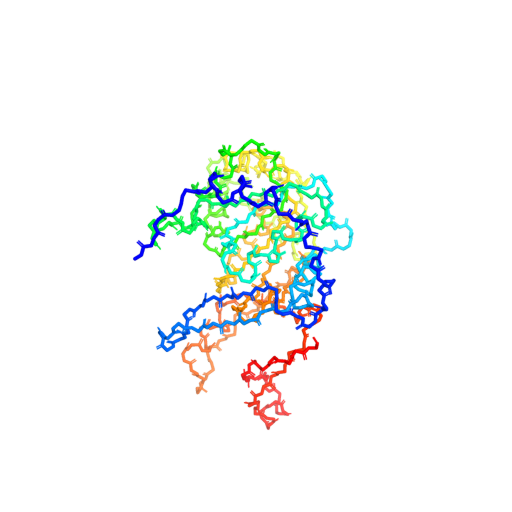13 C C . PHE A 1 254 ? 2.936 -11.953 -18.287 1.00 79.44 254 PHE A C 1
ATOM 1915 O O . PHE A 1 254 ? 2.617 -10.767 -18.441 1.00 79.44 254 PHE A O 1
ATOM 1922 N N . PRO A 1 255 ? 3.094 -12.792 -19.322 1.00 70.62 255 PRO A N 1
ATOM 1923 C CA . PRO A 1 255 ? 2.707 -12.420 -20.671 1.00 70.62 255 PRO A CA 1
ATOM 1924 C C . PRO A 1 255 ? 1.199 -12.163 -20.736 1.00 70.62 255 PRO A C 1
ATOM 1926 O O . PRO A 1 255 ? 0.418 -12.755 -19.998 1.00 70.62 255 PRO A O 1
ATOM 1929 N N . VAL A 1 256 ? 0.801 -11.276 -21.645 1.00 69.56 256 VAL A N 1
ATOM 1930 C CA . VAL A 1 256 ? -0.608 -11.012 -21.947 1.00 69.56 256 VAL A CA 1
ATOM 1931 C C . VAL A 1 256 ? -1.205 -12.271 -22.570 1.00 69.56 256 VAL A C 1
ATOM 1933 O O . VAL A 1 256 ? -0.787 -12.671 -23.660 1.00 69.56 256 VAL A O 1
ATOM 1936 N N . THR A 1 257 ? -2.175 -12.890 -21.899 1.00 67.88 257 THR A N 1
ATOM 1937 C CA . THR A 1 257 ? -2.890 -14.040 -22.460 1.00 67.88 257 THR A CA 1
ATOM 1938 C C . THR A 1 257 ? -3.877 -13.542 -23.522 1.00 67.88 257 THR A C 1
ATOM 1940 O O . THR A 1 257 ? -4.703 -12.674 -23.223 1.00 67.88 257 THR A O 1
ATOM 1943 N N . PRO A 1 258 ? -3.803 -14.027 -24.777 1.00 63.75 258 PRO A N 1
ATOM 1944 C CA . PRO A 1 258 ? -4.746 -13.633 -25.817 1.00 63.75 258 PRO A CA 1
ATOM 1945 C C . PRO A 1 258 ? -6.169 -14.092 -25.474 1.00 63.75 258 PRO A C 1
ATOM 1947 O O . PRO A 1 258 ? -6.369 -15.076 -24.763 1.00 63.75 258 PRO A O 1
ATOM 1950 N N . ALA A 1 259 ? -7.165 -13.372 -25.998 1.00 63.03 259 ALA A N 1
ATOM 1951 C CA . ALA A 1 259 ? -8.570 -13.658 -25.732 1.00 63.03 259 ALA A CA 1
ATOM 1952 C C . ALA A 1 259 ? -8.928 -15.107 -26.100 1.00 63.03 259 ALA A C 1
ATOM 1954 O O . ALA A 1 259 ? -8.666 -15.555 -27.219 1.00 63.03 259 ALA A O 1
ATOM 1955 N N . THR A 1 260 ? -9.549 -15.827 -25.166 1.00 63.81 260 THR A N 1
ATOM 1956 C CA . THR A 1 260 ? -9.982 -17.209 -25.396 1.00 63.81 260 THR A CA 1
ATOM 1957 C C . THR A 1 260 ? -11.376 -17.213 -26.038 1.00 63.81 260 THR A C 1
ATOM 1959 O O . THR A 1 260 ? -12.273 -16.515 -25.557 1.00 63.81 260 THR A O 1
ATOM 1962 N N . PRO A 1 261 ? -11.613 -17.965 -27.129 1.00 51.53 261 PRO A N 1
ATOM 1963 C CA . PRO A 1 261 ? -12.948 -18.082 -27.710 1.00 51.53 261 PRO A CA 1
ATOM 1964 C C . PRO A 1 261 ? -13.913 -18.739 -26.709 1.00 51.53 261 PRO A C 1
ATOM 1966 O O . PRO A 1 261 ? -13.688 -19.871 -26.296 1.00 51.53 261 PRO A O 1
ATOM 1969 N N . GLY A 1 262 ? -14.985 -18.038 -26.325 1.00 61.41 262 GLY A N 1
ATOM 1970 C CA . GLY A 1 262 ? -16.014 -18.544 -25.401 1.00 61.41 262 GLY A CA 1
ATOM 1971 C C . GLY A 1 262 ? -15.948 -18.001 -23.967 1.00 61.41 262 GLY A C 1
ATOM 1972 O O . GLY A 1 262 ? -16.919 -18.163 -23.232 1.00 61.41 262 GLY A O 1
ATOM 1973 N N . SER A 1 263 ? -14.875 -17.305 -23.576 1.00 65.12 263 SER A N 1
ATOM 1974 C CA . SER A 1 263 ? -14.819 -16.563 -22.307 1.00 65.12 263 SER A CA 1
ATOM 1975 C C . SER A 1 263 ? -15.482 -15.187 -22.433 1.00 65.12 263 SER A C 1
ATOM 1977 O O . SER A 1 263 ? -15.594 -14.616 -23.526 1.00 65.12 263 SER A O 1
ATOM 19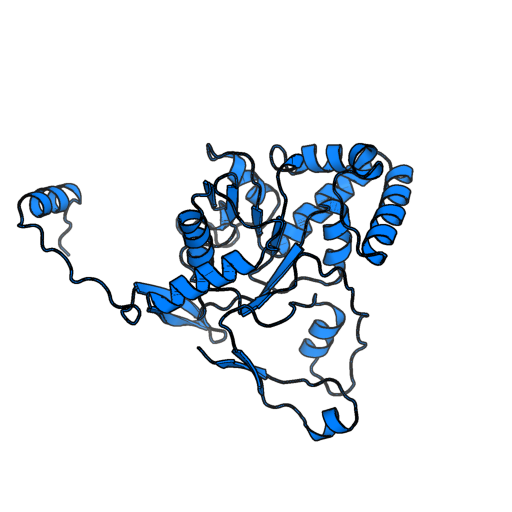79 N N . SER A 1 264 ? -15.948 -14.633 -21.310 1.00 71.38 264 SER A N 1
ATOM 1980 C CA . SER A 1 264 ? -16.582 -13.315 -21.320 1.00 71.38 264 SER A CA 1
ATOM 1981 C C . SER A 1 264 ? -15.579 -12.222 -21.721 1.00 71.38 264 SER A C 1
ATOM 1983 O O . SER A 1 264 ? -14.374 -12.319 -21.470 1.00 71.38 264 SER A O 1
ATOM 1985 N N . ALA A 1 265 ? -16.065 -11.137 -22.333 1.00 67.44 265 ALA A N 1
ATOM 1986 C CA . ALA A 1 265 ? -15.219 -9.996 -22.696 1.00 67.44 265 ALA A CA 1
ATOM 1987 C C . ALA A 1 265 ? -14.511 -9.379 -21.472 1.00 67.44 265 ALA A C 1
ATOM 1989 O O . ALA A 1 265 ? -13.393 -8.879 -21.588 1.00 67.44 265 ALA A O 1
ATOM 1990 N N . THR A 1 266 ? -15.143 -9.452 -20.298 1.00 67.19 266 THR A N 1
ATOM 1991 C CA . THR A 1 266 ? -14.576 -9.008 -19.021 1.00 67.19 266 THR A CA 1
ATOM 1992 C C . THR A 1 266 ? -13.421 -9.885 -18.555 1.00 67.19 266 THR A C 1
ATOM 1994 O O . THR A 1 266 ? -12.412 -9.344 -18.106 1.00 67.19 266 THR A O 1
ATOM 1997 N N . ASP A 1 267 ? -13.516 -11.206 -18.721 1.00 68.06 267 ASP A N 1
ATOM 1998 C CA . ASP A 1 267 ? -12.434 -12.125 -18.349 1.00 68.06 267 ASP A CA 1
ATOM 1999 C C . ASP A 1 267 ? -11.236 -11.930 -19.276 1.00 68.06 267 ASP A C 1
ATOM 2001 O O . ASP A 1 267 ? -10.108 -11.763 -18.819 1.00 68.06 267 ASP A O 1
ATOM 2005 N N . ASN A 1 268 ? -11.489 -11.831 -20.584 1.00 70.12 268 ASN A N 1
ATOM 2006 C CA . ASN A 1 268 ? -10.441 -11.555 -21.566 1.00 70.12 268 ASN A CA 1
ATOM 2007 C C . ASN A 1 268 ? -9.723 -10.229 -21.286 1.00 70.12 268 ASN A C 1
ATOM 2009 O O . ASN A 1 268 ? -8.504 -10.156 -21.416 1.00 70.12 268 ASN A O 1
ATOM 2013 N N . PHE A 1 269 ? -10.446 -9.189 -20.857 1.00 71.44 269 PHE A N 1
ATOM 2014 C CA . PHE A 1 269 ? -9.821 -7.932 -20.450 1.00 71.44 269 PHE A CA 1
ATOM 2015 C C . PHE A 1 269 ? -8.984 -8.087 -19.173 1.00 71.44 269 PHE A C 1
ATOM 2017 O O . PHE A 1 269 ? -7.870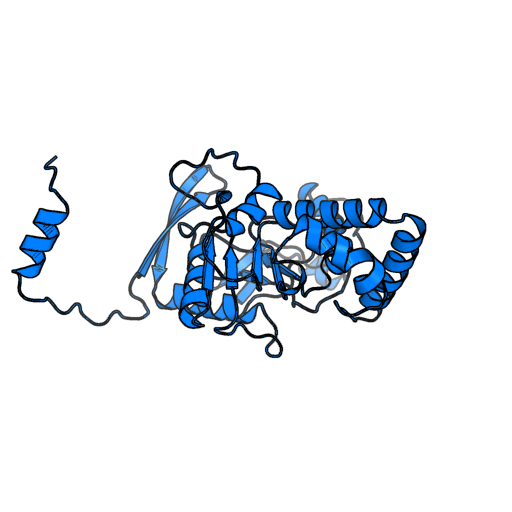 -7.568 -19.102 1.00 71.44 269 PHE A O 1
ATOM 2024 N N . ALA A 1 270 ? -9.498 -8.801 -18.169 1.00 67.69 270 ALA A N 1
ATOM 2025 C CA . ALA A 1 270 ? -8.798 -9.005 -16.907 1.00 67.69 270 ALA A CA 1
ATOM 2026 C C . ALA A 1 270 ? -7.463 -9.737 -17.113 1.00 67.69 270 ALA A C 1
ATOM 2028 O O . ALA A 1 270 ? -6.424 -9.232 -16.695 1.00 67.69 270 ALA A O 1
ATOM 2029 N N . PHE A 1 271 ? -7.468 -10.860 -17.833 1.00 68.88 271 PHE A N 1
ATOM 2030 C CA . PHE A 1 271 ? -6.252 -11.637 -18.097 1.00 68.88 271 PHE A CA 1
ATOM 2031 C C . PHE A 1 271 ? -5.278 -10.947 -19.055 1.00 68.88 271 PHE A C 1
ATOM 2033 O O . PHE A 1 271 ? -4.073 -11.183 -18.981 1.00 68.88 271 PHE A O 1
ATOM 2040 N N . ALA A 1 272 ? -5.770 -10.071 -19.933 1.00 71.50 272 ALA A N 1
ATOM 2041 C CA . ALA A 1 272 ? -4.904 -9.348 -20.852 1.00 71.50 272 ALA A CA 1
ATOM 2042 C C . ALA A 1 272 ? -4.241 -8.113 -20.215 1.00 71.50 272 ALA A C 1
ATOM 2044 O O . ALA A 1 272 ? -3.093 -7.797 -20.530 1.00 71.50 272 ALA A O 1
ATOM 2045 N N . TYR A 1 273 ? -4.943 -7.397 -19.331 1.00 80.00 273 TYR A N 1
ATOM 2046 C CA . TYR A 1 273 ? -4.530 -6.047 -18.931 1.00 80.00 273 TYR A CA 1
ATOM 2047 C C . TYR A 1 273 ? -4.360 -5.841 -17.428 1.00 80.00 273 TYR A C 1
ATOM 2049 O O . TYR A 1 273 ? -3.711 -4.868 -17.038 1.00 80.00 273 TYR A O 1
ATOM 2057 N N . GLN A 1 274 ? -4.891 -6.713 -16.567 1.00 86.06 274 GLN A N 1
ATOM 2058 C CA . GLN A 1 274 ? -4.762 -6.528 -15.121 1.00 86.06 274 GLN A CA 1
ATOM 2059 C C . GLN A 1 274 ? -3.461 -7.121 -14.581 1.00 86.06 274 GLN A C 1
ATOM 2061 O O . GLN A 1 274 ? -2.981 -8.173 -14.995 1.00 86.06 274 GLN A O 1
ATOM 2066 N N . ALA A 1 275 ? -2.873 -6.406 -13.630 1.00 87.88 275 ALA A N 1
ATOM 2067 C CA . ALA A 1 275 ? -1.717 -6.845 -12.877 1.00 87.88 275 ALA A CA 1
ATOM 2068 C C . ALA A 1 275 ? -2.083 -8.024 -11.958 1.00 87.88 275 ALA A C 1
ATOM 2070 O O . ALA A 1 275 ? -3.139 -7.988 -11.315 1.00 87.88 275 ALA A O 1
ATOM 2071 N N . PRO A 1 276 ? -1.192 -9.020 -11.804 1.00 89.12 276 PRO A N 1
ATOM 2072 C CA . PRO A 1 276 ? -1.375 -10.072 -10.813 1.00 89.12 276 PRO A CA 1
ATOM 2073 C C . PRO A 1 276 ? -1.446 -9.469 -9.403 1.00 89.12 276 PRO A C 1
ATOM 2075 O O . PRO A 1 276 ? -0.761 -8.496 -9.073 1.00 89.12 276 PRO A O 1
ATOM 2078 N N . ILE A 1 277 ? -2.297 -10.058 -8.567 1.00 88.69 277 ILE A N 1
ATOM 2079 C CA . ILE A 1 277 ? -2.535 -9.614 -7.187 1.00 88.69 277 ILE A CA 1
ATOM 2080 C C . ILE A 1 277 ? -1.780 -10.502 -6.189 1.00 88.69 277 ILE A C 1
ATOM 2082 O O . ILE A 1 277 ? -1.577 -10.100 -5.056 1.00 88.69 277 ILE A O 1
ATOM 2086 N N . GLY A 1 278 ? -1.303 -11.677 -6.602 1.00 90.31 278 GLY A N 1
ATOM 2087 C CA . GLY A 1 278 ? -0.542 -12.582 -5.742 1.00 90.31 278 GLY A CA 1
ATOM 2088 C C . GLY A 1 278 ? -1.405 -13.480 -4.845 1.00 90.31 278 GLY A C 1
ATOM 2089 O O . GLY A 1 278 ? -2.620 -13.580 -5.044 1.00 90.31 278 GLY A O 1
ATOM 2090 N N . PRO A 1 279 ? -0.769 -14.191 -3.897 1.00 92.25 279 PRO A N 1
ATOM 2091 C CA . PRO A 1 279 ? -1.425 -15.198 -3.069 1.00 92.25 279 PRO A CA 1
ATOM 2092 C C . PRO A 1 279 ? -2.351 -14.587 -1.999 1.00 92.25 279 PRO A C 1
ATOM 2094 O O . PRO A 1 279 ? -2.326 -13.374 -1.757 1.00 92.25 279 PRO A O 1
ATOM 2097 N N . PRO A 1 280 ? -3.160 -15.426 -1.322 1.00 93.00 280 PRO A N 1
ATOM 2098 C CA . PRO A 1 280 ? -3.906 -15.020 -0.138 1.00 93.00 280 PRO A CA 1
ATOM 2099 C C . PRO A 1 280 ? -3.003 -14.440 0.945 1.00 93.00 280 PRO A C 1
ATOM 2101 O O . PRO A 1 280 ? -1.897 -14.928 1.182 1.00 93.00 280 PRO A O 1
ATOM 2104 N N . SER A 1 281 ? -3.484 -13.380 1.594 1.00 91.00 281 SER A N 1
ATOM 2105 C CA . SER A 1 281 ? -2.790 -12.798 2.739 1.00 91.00 281 SER A CA 1
ATOM 2106 C C . SER A 1 281 ? -2.850 -13.733 3.949 1.00 91.00 281 SER A C 1
ATOM 2108 O O . SER A 1 281 ? -3.593 -14.715 3.979 1.00 91.00 281 SER A O 1
ATOM 2110 N N . ILE A 1 282 ? -2.074 -13.415 4.982 1.00 90.00 282 ILE A N 1
ATOM 2111 C CA . ILE A 1 282 ? -2.109 -14.180 6.226 1.00 90.00 282 ILE A CA 1
ATOM 2112 C C . ILE A 1 282 ? -3.506 -14.132 6.858 1.00 90.00 282 ILE A C 1
ATOM 2114 O O . ILE A 1 282 ? -4.207 -13.122 6.775 1.00 90.00 282 ILE A O 1
ATOM 2118 N N . ASN A 1 283 ? -3.892 -15.223 7.520 1.00 87.00 283 ASN A N 1
ATOM 2119 C CA . ASN A 1 283 ? -5.211 -15.406 8.142 1.00 87.00 283 ASN A CA 1
ATOM 2120 C C . ASN A 1 283 ? -6.393 -15.373 7.151 1.00 87.00 283 ASN A C 1
ATOM 2122 O O . ASN A 1 283 ? -7.533 -15.174 7.565 1.00 87.00 283 ASN A O 1
ATOM 2126 N N . ILE A 1 284 ? -6.136 -15.556 5.852 1.00 89.62 284 ILE A N 1
ATOM 2127 C CA . ILE A 1 284 ? -7.168 -15.661 4.820 1.00 89.62 284 ILE A CA 1
ATOM 2128 C C . ILE A 1 284 ? -7.041 -17.007 4.119 1.00 89.62 284 ILE A C 1
ATOM 2130 O O . ILE A 1 284 ? -5.994 -17.343 3.568 1.00 89.62 284 ILE A O 1
ATOM 2134 N N . GLU A 1 285 ? -8.145 -17.745 4.079 1.00 89.44 285 GLU A N 1
ATOM 2135 C CA . GLU A 1 285 ? -8.302 -18.886 3.191 1.00 89.44 285 GLU A CA 1
ATOM 2136 C C . GLU A 1 285 ? -9.110 -18.449 1.964 1.00 89.44 285 GLU A C 1
ATOM 2138 O O . GLU A 1 285 ? -10.204 -17.879 2.064 1.00 89.44 285 GLU A O 1
ATOM 2143 N N . ALA A 1 286 ? -8.544 -18.692 0.786 1.00 87.69 286 ALA A N 1
ATOM 2144 C CA . ALA A 1 286 ? -9.186 -18.413 -0.485 1.00 87.69 286 ALA A CA 1
ATOM 2145 C C . ALA A 1 286 ? -9.348 -19.714 -1.266 1.00 87.69 286 ALA A C 1
ATOM 2147 O O . ALA A 1 286 ? -8.389 -20.460 -1.452 1.00 87.69 286 ALA A O 1
ATOM 2148 N N . LYS A 1 287 ? -10.563 -19.957 -1.752 1.00 88.94 287 LYS A N 1
ATOM 2149 C CA . LYS A 1 287 ? -10.915 -21.130 -2.543 1.00 88.94 287 LYS A CA 1
ATOM 2150 C C . LYS A 1 287 ? -11.552 -20.687 -3.850 1.00 88.94 287 LYS A C 1
ATOM 2152 O O . LYS A 1 287 ? -12.508 -19.916 -3.847 1.00 88.94 287 LYS A O 1
ATOM 2157 N N . LEU A 1 288 ? -11.051 -21.200 -4.967 1.00 88.12 288 LEU A N 1
ATOM 2158 C CA . LEU A 1 288 ? -11.731 -21.056 -6.250 1.00 88.12 288 LEU A CA 1
ATOM 2159 C C . LEU A 1 288 ? -12.906 -22.046 -6.294 1.00 88.12 288 LEU A C 1
ATOM 2161 O O . LEU A 1 288 ? -12.750 -23.220 -5.965 1.00 88.12 288 LEU A O 1
ATOM 2165 N N . THR A 1 289 ? -14.094 -21.564 -6.642 1.00 89.38 289 THR A N 1
ATOM 2166 C CA . THR A 1 289 ? -15.327 -22.363 -6.725 1.00 89.38 289 THR A CA 1
ATOM 2167 C C . THR A 1 289 ? -15.936 -22.251 -8.117 1.00 89.38 289 THR A C 1
ATOM 2169 O O . THR A 1 289 ? -15.762 -21.232 -8.781 1.00 89.38 289 THR A O 1
ATOM 2172 N N . GLY A 1 290 ? -16.644 -23.291 -8.566 1.00 85.44 290 GLY A N 1
ATOM 2173 C CA . GLY A 1 290 ? -17.191 -23.334 -9.928 1.00 85.44 290 GLY A CA 1
ATOM 2174 C C . GLY A 1 290 ? -16.116 -23.482 -11.006 1.00 85.44 290 GLY A C 1
ATOM 2175 O O . GLY A 1 290 ? -16.261 -22.912 -12.080 1.00 85.44 290 GLY A O 1
ATOM 2176 N N . VAL A 1 291 ? -15.032 -24.193 -10.685 1.00 86.69 291 VAL A N 1
ATOM 2177 C CA . VAL A 1 291 ? -13.958 -24.521 -11.628 1.00 86.69 291 VAL A CA 1
ATOM 2178 C C . VAL A 1 291 ? -14.411 -25.677 -12.514 1.00 86.69 291 VAL A C 1
ATOM 2180 O O . VAL A 1 291 ? -15.047 -26.612 -12.028 1.00 86.69 291 VAL A O 1
ATOM 2183 N N . ASP A 1 292 ? -14.098 -25.608 -13.805 1.00 87.31 292 ASP A N 1
ATOM 2184 C CA . ASP A 1 292 ? -14.274 -26.736 -14.716 1.00 87.31 292 ASP A CA 1
ATOM 2185 C C . ASP A 1 292 ? -13.108 -27.718 -14.547 1.00 87.31 292 ASP A C 1
ATOM 2187 O O . ASP A 1 292 ? -12.054 -27.573 -15.170 1.00 87.31 292 ASP A O 1
ATOM 2191 N N . ASP A 1 293 ? -13.304 -28.712 -13.678 1.00 87.88 293 ASP A N 1
ATOM 2192 C CA . ASP A 1 293 ? -12.295 -29.733 -13.381 1.00 87.88 293 ASP A CA 1
ATOM 2193 C C . ASP A 1 293 ? -11.847 -30.474 -14.651 1.00 87.88 293 ASP A C 1
ATOM 2195 O O . ASP A 1 293 ? -10.665 -30.776 -14.806 1.00 87.88 293 ASP A O 1
ATOM 2199 N N . THR A 1 294 ? -12.755 -30.688 -15.612 1.00 87.06 294 THR A N 1
ATOM 2200 C CA . THR A 1 294 ? -12.421 -31.383 -16.862 1.00 87.06 294 THR A CA 1
ATOM 2201 C C . THR A 1 294 ? -11.514 -30.545 -17.757 1.00 87.06 294 THR A C 1
ATOM 2203 O O . THR A 1 294 ? -10.590 -31.076 -18.372 1.00 87.06 294 THR A O 1
ATOM 2206 N N . ALA A 1 295 ? -11.723 -29.229 -17.822 1.00 84.44 295 ALA A N 1
ATOM 2207 C CA . ALA A 1 295 ? -10.836 -28.336 -18.560 1.00 84.44 295 ALA A CA 1
ATOM 2208 C C . ALA A 1 295 ? -9.445 -28.262 -17.907 1.00 84.44 295 ALA A C 1
ATOM 2210 O O . ALA A 1 295 ? -8.433 -28.297 -18.609 1.00 84.44 295 ALA A O 1
ATOM 2211 N N . VAL A 1 296 ? -9.392 -28.219 -16.572 1.00 86.56 296 VAL A N 1
ATOM 2212 C CA . VAL A 1 296 ? -8.136 -28.167 -15.808 1.00 86.56 296 VAL A CA 1
ATOM 2213 C C . VAL A 1 296 ? -7.329 -29.457 -15.959 1.00 86.56 296 VAL A C 1
ATOM 2215 O O . VAL A 1 296 ? -6.127 -29.396 -16.211 1.00 86.56 296 VAL A O 1
ATOM 2218 N N . GLU A 1 297 ? -7.969 -30.626 -15.886 1.00 89.44 297 GLU A N 1
ATOM 2219 C CA . GLU A 1 297 ? -7.315 -31.922 -16.134 1.00 89.44 297 GLU A CA 1
ATOM 2220 C C . GLU A 1 297 ? -6.741 -32.026 -17.557 1.00 89.44 297 GLU A C 1
ATOM 2222 O O . GLU A 1 297 ? -5.708 -32.663 -17.770 1.00 89.44 297 GLU A O 1
ATOM 2227 N N . ASN A 1 298 ? -7.362 -31.342 -18.521 1.00 88.12 298 ASN A N 1
ATOM 2228 C CA . ASN A 1 298 ? -6.883 -31.234 -19.899 1.00 88.12 298 ASN A CA 1
ATOM 2229 C C . ASN A 1 298 ? -5.799 -30.151 -20.101 1.00 88.12 298 ASN A C 1
ATOM 2231 O O . ASN A 1 298 ? -5.367 -29.924 -21.232 1.00 88.12 298 ASN A O 1
ATOM 2235 N N . GLY A 1 299 ? -5.333 -29.501 -19.028 1.00 83.00 299 GLY A N 1
ATOM 2236 C CA . GLY A 1 299 ? -4.226 -28.541 -19.045 1.00 83.00 299 GLY A CA 1
ATOM 2237 C C . GLY A 1 299 ? -4.624 -27.075 -19.233 1.00 83.00 299 GLY A C 1
ATOM 2238 O O . GLY A 1 299 ? -3.747 -26.255 -19.500 1.00 83.00 299 GLY A O 1
ATOM 2239 N N . ALA A 1 300 ? -5.911 -26.730 -19.118 1.00 81.00 300 ALA A N 1
ATOM 2240 C CA . ALA A 1 300 ? -6.355 -25.337 -19.096 1.00 81.00 300 ALA A CA 1
ATOM 2241 C C . ALA A 1 300 ? -6.137 -24.686 -17.718 1.00 81.00 300 ALA A C 1
ATOM 2243 O O . ALA A 1 300 ? -6.100 -25.363 -16.688 1.00 81.00 300 ALA A O 1
ATOM 2244 N N . ASP A 1 301 ? -6.043 -23.355 -17.691 1.00 80.69 301 ASP A N 1
ATOM 2245 C CA . ASP A 1 301 ? -5.950 -22.607 -16.437 1.00 80.69 301 ASP A CA 1
ATOM 2246 C C . ASP A 1 301 ? -7.270 -22.690 -15.640 1.00 80.69 301 ASP A C 1
ATOM 2248 O O . ASP A 1 301 ? -8.355 -22.557 -16.219 1.00 80.69 301 ASP A O 1
ATOM 2252 N N . PRO A 1 302 ? -7.220 -22.868 -14.305 1.00 84.06 302 PRO A N 1
ATOM 2253 C CA . PRO A 1 302 ? -8.416 -22.914 -13.473 1.00 84.06 302 PRO A CA 1
ATOM 2254 C C . PRO A 1 302 ? -9.057 -21.526 -13.364 1.00 84.06 302 PRO A C 1
ATOM 2256 O O . PRO A 1 302 ? -8.491 -20.602 -12.778 1.00 84.06 302 PRO A O 1
ATOM 2259 N N . ILE A 1 303 ? -10.277 -21.392 -13.882 1.00 83.12 303 ILE A N 1
ATOM 2260 C CA . ILE A 1 303 ? -11.084 -20.168 -13.802 1.00 83.12 303 ILE A CA 1
ATOM 2261 C C . ILE A 1 303 ? -12.320 -20.455 -12.949 1.00 83.12 303 ILE A C 1
ATOM 2263 O O . ILE A 1 303 ? -12.982 -21.473 -13.122 1.00 83.12 303 ILE A O 1
ATOM 2267 N N . GLY A 1 304 ? -12.638 -19.559 -12.015 1.00 83.94 304 GLY A N 1
ATOM 2268 C CA . GLY A 1 304 ? -13.789 -19.718 -11.133 1.00 83.94 304 GLY A CA 1
ATOM 2269 C C . GLY A 1 304 ? -14.033 -18.507 -10.239 1.00 83.94 304 GLY A C 1
ATOM 2270 O O . GLY A 1 304 ? -13.307 -17.512 -10.271 1.00 83.94 304 GLY A O 1
ATOM 2271 N N . ALA A 1 305 ? -15.068 -18.597 -9.409 1.00 83.38 305 ALA A N 1
ATOM 2272 C CA . ALA A 1 305 ? -15.425 -17.566 -8.450 1.00 83.38 305 ALA A CA 1
ATOM 2273 C C . ALA A 1 305 ? -14.584 -17.690 -7.173 1.00 83.38 305 ALA A C 1
ATOM 2275 O O . ALA A 1 305 ? -14.504 -18.757 -6.558 1.00 83.38 305 ALA A O 1
ATOM 2276 N N . LEU A 1 306 ? -13.993 -16.574 -6.742 1.00 83.12 306 LEU A N 1
ATOM 2277 C CA . LEU A 1 306 ? -13.217 -16.502 -5.508 1.00 83.12 306 LEU A CA 1
ATOM 2278 C C . LEU A 1 306 ? -14.142 -16.553 -4.282 1.00 83.12 306 LEU A C 1
ATOM 2280 O O . LEU A 1 306 ? -14.726 -15.541 -3.883 1.00 83.12 306 LEU A O 1
ATOM 2284 N N . PHE A 1 307 ? -14.228 -17.722 -3.655 1.00 78.69 307 PHE A N 1
ATOM 2285 C CA . PHE A 1 307 ? -14.834 -17.906 -2.344 1.00 78.69 307 PHE A CA 1
ATOM 2286 C C . PHE A 1 307 ? -13.787 -17.689 -1.248 1.00 78.69 307 PHE A C 1
ATOM 2288 O O . PHE A 1 307 ? -12.610 -18.005 -1.414 1.00 78.69 307 PHE A O 1
ATOM 2295 N N . ARG A 1 308 ? -14.204 -17.112 -0.122 1.00 61.00 308 ARG A N 1
ATOM 2296 C CA . ARG A 1 308 ? -13.311 -16.768 0.992 1.00 61.00 308 ARG A CA 1
ATOM 2297 C C . ARG A 1 308 ? -13.918 -17.325 2.270 1.00 61.00 308 ARG A C 1
ATOM 2299 O O . ARG A 1 308 ? -15.069 -17.003 2.570 1.00 61.00 308 ARG A O 1
ATOM 2306 N N . THR A 1 309 ? -13.166 -18.119 3.017 1.00 47.09 309 THR A N 1
ATOM 2307 C CA . THR A 1 309 ? -13.562 -18.619 4.339 1.00 47.09 309 THR A CA 1
ATOM 2308 C C . THR A 1 309 ? -12.866 -17.790 5.417 1.00 47.09 309 THR A C 1
ATOM 2310 O O . THR A 1 309 ? -11.681 -17.477 5.317 1.00 47.09 309 THR A O 1
ATOM 2313 N N . ARG A 1 310 ? -13.633 -17.350 6.426 1.00 44.03 310 ARG A N 1
ATOM 2314 C CA . ARG A 1 310 ? -13.071 -16.739 7.640 1.00 44.03 310 ARG A CA 1
ATOM 2315 C C . ARG A 1 310 ? -12.389 -17.855 8.435 1.00 44.03 310 ARG A C 1
ATOM 2317 O O . ARG A 1 310 ? -13.059 -18.844 8.727 1.00 44.03 310 ARG A O 1
ATOM 2324 N N . ALA A 1 311 ? -11.112 -17.681 8.761 1.00 36.25 311 ALA A N 1
ATOM 2325 C CA . ALA A 1 311 ? -10.480 -18.375 9.880 1.00 36.25 311 ALA A CA 1
ATOM 2326 C C . ALA A 1 311 ? -10.604 -17.500 11.131 1.00 36.25 311 ALA A C 1
ATOM 2328 O O . ALA A 1 311 ? -10.456 -16.261 10.986 1.00 36.25 311 ALA A O 1
#

InterPro domains:
  IPR042099 ANL, N-terminal domain [G3DSA:3.40.50.12780] (3-307)